Protein AF-0000000078661092 (afdb_homodimer)

Radius of gyration: 25.41 Å; Cα contacts (8 Å, |Δi|>4): 626; chains: 2; bounding box: 57×67×62 Å

Secondary structure (DSSP, 8-state):
--HHHHHHHHHHHHTTSEEEEEEEEETTTEEEEEEEE---GGGT--EEEEEE--SHHHHHH--TTTTHHHHHT-SEEEEEEETTSS-GGGS-TT-EEEEEETTEEEEEEPPPP-PPPPPPHHHHHHHHHHBHHHHHHHHHHHHHHHHHHHHHHHHHHHHHHTT--GGGGT---/--HHHHHHHHHHHHTTSEEEEEEEEETTTEEEEEEEE---GGGT--EEEEEE--SHHHHHH--TTTTHHHHHT-SEEEEEEETTSS-GGGS-TT-EEEEEETTEEEEEEPPPP-PPPPPPHHHHHHHHHHBHHHHHHHHHHHHHHHHHHHHHHHHHHHHHHTT--GGGGT---

Organism: Novosphingobium aromaticivorans (strain ATCC 700278 / DSM 12444 / CCUG 56034 / CIP 105152 / NBRC 16084 / F199) (NCBI:txid279238)

Foldseek 3Di:
DDLVLQVVLVVVVLVPWKKFAQFDQDPPSQTFGMKTWHPDVVVPRAIETEHEDEALVVVVPDDCVSCVRVLQAHQAYEYEYAPPRDDPVRDDQQHWYWHDDPSDIDTPGDHHTDDHDDGDPSRVVSSVVGICVVVVVVVVVVVVVVVVVVVLVVCCVVCVVVVHHVVVVVRDD/DDLVLQVVLVVVVLVPWKKFAQFDQDPPSQTFGMKTWHPDVVVPRAIETEHEDEALVVVVPDDCVSCVRVLQAHQAYEYEYAPPRDDPVRDDQQHWYWHDDPSDIDTPGDHHTDDHDDGDPSRVVSSVVGICVVVVVVVVVVVVVVVVVVVLVVVCVVCVVVVHHCVVVVRDD

Sequence (346 aa):
MTADDILAALIKRAGDDIFATELSMSGRDRRCDFWTISANGSAGFHAIAYEIKVSRQDFMRDHAVKQREARLYSDRFFYVTPAALVRKDEVPDWAGLIELDGDKLRTIVPAPIRDKDAPSWQFVVSLIRNSGQLHRDQDTLKKRMLNAERQVRDATKLLREAGLEPWKFGIFGMTADDILAALIKRAGDDIFATELSMSGRDRRCDFWTISANGSAGFHAIAYEIKVSRQDFMRDHAVKQREARLYSDRFFYVTPAALVRKDEVPDWAGLIELDGDKLRTIVPAPIRDKDAPSWQFVVSLIRNSGQLHRDQDTLKKRMLNAERQVRDATKLLREAGLEPWKFGIFG

Nearest PDB structures (foldseek):
  3dnx-assembly1_A-2  TM=6.794E-01  e=1.457E-07  Ruegeria pomeroyi
  7eb2-assembly1_D  TM=4.131E-01  e=3.130E+00  Homo sapiens
  3bt7-assembly2_B  TM=2.109E-01  e=1.753E+00  Escherichia coli
  3dnx-assembly1_A-2  TM=6.792E-01  e=1.457E-07  Ruegeria pomeroyi
  3bt7-assembly2_B  TM=2.109E-01  e=1.753E+00  Escherichia coli

pLDDT: mean 90.16, std 10.02, range [55.53, 98.88]

Structure (mmCIF, N/CA/C/O backbone):
data_AF-0000000078661092-model_v1
#
loop_
_entity.id
_entity.type
_entity.pdbx_description
1 polymer 'Protein NO VEIN C-terminal domain-containing protein'
#
loop_
_atom_site.group_PDB
_atom_site.id
_atom_site.type_symbol
_atom_site.label_atom_id
_atom_site.label_alt_id
_atom_site.label_comp_id
_atom_site.label_asym_id
_atom_site.label_entity_id
_atom_site.label_seq_id
_atom_site.pdbx_PDB_ins_code
_atom_site.Cartn_x
_atom_site.Cartn_y
_atom_site.Cartn_z
_atom_site.occupancy
_atom_site.B_iso_or_equiv
_atom_site.auth_seq_id
_atom_site.auth_comp_id
_atom_site.auth_asym_id
_atom_site.auth_atom_id
_atom_site.pdbx_PDB_model_num
ATOM 1 N N . MET A 1 1 ? -5.988 21.438 23.062 1 84.56 1 MET A N 1
ATOM 2 C CA . MET A 1 1 ? -6.012 20.688 21.812 1 84.56 1 MET A CA 1
ATOM 3 C C . MET A 1 1 ? -4.723 19.891 21.625 1 84.56 1 MET A C 1
ATOM 5 O O . MET A 1 1 ? -3.633 20.391 21.906 1 84.56 1 MET A O 1
ATOM 9 N N . THR A 1 2 ? -4.855 18.594 21.156 1 88.38 2 THR A N 1
ATOM 10 C CA . THR A 1 2 ? -3.682 17.734 21.031 1 88.38 2 THR A CA 1
ATOM 11 C C . THR A 1 2 ? -3.43 17.375 19.578 1 88.38 2 THR A C 1
ATOM 13 O O . THR A 1 2 ? -4.262 17.641 18.703 1 88.38 2 THR A O 1
ATOM 16 N N . ALA A 1 3 ? -2.297 16.844 19.359 1 94.25 3 ALA A N 1
ATOM 17 C CA . ALA A 1 3 ? -1.973 16.328 18.047 1 94.25 3 ALA A CA 1
ATOM 18 C C . ALA A 1 3 ? -2.951 15.234 17.625 1 94.25 3 ALA A C 1
ATOM 20 O O . ALA A 1 3 ? -3.312 15.125 16.453 1 94.25 3 ALA A O 1
ATOM 21 N N . ASP A 1 4 ? -3.395 14.508 18.594 1 91.12 4 ASP A N 1
ATOM 22 C CA . ASP A 1 4 ? -4.332 13.422 18.328 1 91.12 4 ASP A CA 1
ATOM 23 C C . ASP A 1 4 ? -5.668 13.953 17.828 1 91.12 4 ASP A C 1
ATOM 25 O O . ASP A 1 4 ? -6.316 13.32 16.984 1 91.12 4 ASP A O 1
ATOM 29 N N . ASP A 1 5 ? -6.094 15.055 18.391 1 92.81 5 ASP A N 1
ATOM 30 C CA . ASP A 1 5 ? -7.328 15.68 17.922 1 92.81 5 ASP A CA 1
ATOM 31 C C . ASP A 1 5 ? -7.238 16.047 16.453 1 92.81 5 ASP A C 1
ATOM 33 O O . ASP A 1 5 ? -8.172 15.805 15.688 1 92.81 5 ASP A O 1
ATOM 37 N N . ILE A 1 6 ? -6.148 16.594 16.125 1 97.31 6 ILE A N 1
ATOM 38 C CA . ILE A 1 6 ? -5.934 17 14.734 1 97.31 6 ILE A CA 1
ATOM 39 C C . ILE A 1 6 ? -5.883 15.781 13.828 1 97.31 6 ILE A C 1
ATOM 41 O O . ILE A 1 6 ? -6.5 15.758 12.766 1 97.31 6 ILE A O 1
ATOM 45 N N . LEU A 1 7 ? -5.148 14.773 14.273 1 94.25 7 LEU A N 1
ATOM 46 C CA . LEU A 1 7 ? -5.047 13.555 13.484 1 94.25 7 LEU A CA 1
ATOM 47 C C . LEU A 1 7 ? -6.422 12.938 13.25 1 94.25 7 LEU A C 1
ATOM 49 O O . LEU A 1 7 ? -6.738 12.523 12.133 1 94.25 7 LEU A O 1
ATOM 53 N N . ALA A 1 8 ? -7.207 12.953 14.266 1 90.5 8 ALA A N 1
ATOM 54 C CA . ALA A 1 8 ? -8.555 12.391 14.156 1 90.5 8 ALA A CA 1
ATOM 55 C C . ALA A 1 8 ? -9.375 13.156 13.125 1 90.5 8 ALA A C 1
ATOM 57 O O . ALA A 1 8 ? -10.102 12.555 12.32 1 90.5 8 ALA A O 1
ATOM 58 N N . ALA A 1 9 ? -9.297 14.43 13.195 1 95.12 9 ALA A N 1
ATOM 59 C CA . ALA A 1 9 ? -10.023 15.273 12.242 1 95.12 9 ALA A CA 1
ATOM 60 C C . ALA A 1 9 ? -9.547 15.031 10.82 1 95.12 9 ALA A C 1
ATOM 62 O O . ALA A 1 9 ? -10.352 15.008 9.883 1 95.12 9 ALA A O 1
ATOM 63 N N . LEU A 1 10 ? -8.242 14.812 10.664 1 96.75 10 LEU A N 1
ATOM 64 C CA . LEU A 1 10 ? -7.672 14.57 9.344 1 96.75 10 LEU A CA 1
ATOM 65 C C . LEU A 1 10 ? -8.125 13.227 8.797 1 96.75 10 LEU A C 1
ATOM 67 O O . LEU A 1 10 ? -8.422 13.102 7.605 1 96.75 10 LEU A O 1
ATOM 71 N N . ILE A 1 11 ? -8.156 12.203 9.617 1 92.31 11 ILE A N 1
ATOM 72 C CA . ILE A 1 11 ? -8.617 10.875 9.211 1 92.31 11 ILE A CA 1
ATOM 73 C C . ILE A 1 11 ? -10.07 10.961 8.742 1 92.31 11 ILE A C 1
ATOM 75 O O . ILE A 1 11 ? -10.43 10.383 7.711 1 92.31 11 ILE A O 1
ATOM 79 N N . LYS A 1 12 ? -10.844 11.742 9.484 1 89.69 12 LYS A N 1
ATOM 80 C CA . LYS A 1 12 ? -12.234 11.945 9.086 1 89.69 12 LYS A CA 1
ATOM 81 C C . LYS A 1 12 ? -12.328 12.633 7.727 1 89.69 12 LYS A C 1
ATOM 83 O O . LYS A 1 12 ? -13.125 12.242 6.875 1 89.69 12 LYS A O 1
ATOM 88 N N . ARG A 1 13 ? -11.508 13.531 7.492 1 93.94 13 ARG A N 1
ATOM 89 C CA . ARG A 1 13 ? -11.508 14.305 6.254 1 93.94 13 ARG A CA 1
ATOM 90 C C . ARG A 1 13 ? -11.055 13.453 5.074 1 93.94 13 ARG A C 1
ATOM 92 O O . ARG A 1 13 ? -11.508 13.648 3.947 1 93.94 13 ARG A O 1
ATOM 99 N N . ALA A 1 14 ? -10.164 12.516 5.258 1 92.19 14 ALA A N 1
ATOM 100 C CA . ALA A 1 14 ? -9.586 11.695 4.195 1 92.19 14 ALA A CA 1
ATOM 101 C C . ALA A 1 14 ? -10.672 10.93 3.439 1 92.19 14 ALA A C 1
ATOM 103 O O . ALA A 1 14 ? -10.523 10.648 2.246 1 92.19 14 ALA A O 1
ATOM 104 N N . GLY A 1 15 ? -11.781 10.578 4.148 1 86.25 15 GLY A N 1
ATOM 105 C CA . GLY A 1 15 ? -12.852 9.875 3.463 1 86.25 15 GLY A CA 1
ATOM 106 C C . GLY A 1 15 ? -12.406 8.578 2.828 1 86.25 15 GLY A C 1
ATOM 107 O O . GLY A 1 15 ? -11.891 7.688 3.514 1 86.25 15 GLY A O 1
ATOM 108 N N . ASP A 1 16 ? -12.492 8.539 1.46 1 83.62 16 ASP A N 1
ATOM 109 C CA . ASP A 1 16 ? -12.211 7.301 0.745 1 83.62 16 ASP A CA 1
ATOM 110 C C . ASP A 1 16 ? -10.766 7.273 0.251 1 83.62 16 ASP A C 1
ATOM 112 O O . ASP A 1 16 ? -10.328 6.293 -0.36 1 83.62 16 ASP A O 1
ATOM 116 N N . ASP A 1 17 ? -10.008 8.281 0.595 1 90 17 ASP A N 1
ATOM 117 C CA . ASP A 1 17 ? -8.602 8.297 0.192 1 90 17 ASP A CA 1
ATOM 118 C C . ASP A 1 17 ? -7.801 7.254 0.968 1 90 17 ASP A C 1
ATOM 120 O O . ASP A 1 17 ? -8.148 6.902 2.098 1 90 17 ASP A O 1
ATOM 124 N N . ILE A 1 18 ? -6.797 6.805 0.307 1 90.38 18 ILE A N 1
ATOM 125 C CA . ILE A 1 18 ? -5.77 6.047 1.019 1 90.38 18 ILE A CA 1
ATOM 126 C C . ILE A 1 18 ? -4.988 6.98 1.939 1 90.38 18 ILE A C 1
ATOM 128 O O . ILE A 1 18 ? -4.641 8.102 1.552 1 90.38 18 ILE A O 1
ATOM 132 N N . PHE A 1 19 ? -4.805 6.527 3.172 1 92.94 19 PHE A N 1
ATOM 133 C CA . PHE A 1 19 ? -4.008 7.391 4.039 1 92.94 19 PHE A CA 1
ATOM 134 C C . PHE A 1 19 ? -3.033 6.566 4.871 1 92.94 19 PHE A C 1
ATOM 136 O O . PHE A 1 19 ? -3.186 5.348 4.992 1 92.94 19 PHE A O 1
ATOM 143 N N . ALA A 1 20 ? -2.047 7.258 5.305 1 92.06 20 ALA A N 1
ATOM 144 C CA . ALA A 1 20 ? -1.048 6.672 6.195 1 92.06 20 ALA A CA 1
ATOM 145 C C . ALA A 1 20 ? -0.651 7.652 7.297 1 92.06 20 ALA A C 1
ATOM 147 O O . ALA A 1 20 ? -0.702 8.867 7.102 1 92.06 20 ALA A O 1
ATOM 148 N N . THR A 1 21 ? -0.353 7.09 8.43 1 91.19 21 THR A N 1
ATOM 149 C CA . THR A 1 21 ? 0.141 7.879 9.555 1 91.19 21 THR A CA 1
ATOM 150 C C . THR A 1 21 ? 1.598 7.535 9.852 1 91.19 21 THR A C 1
ATOM 152 O O . THR A 1 21 ? 2.059 6.434 9.547 1 91.19 21 THR A O 1
ATOM 155 N N . GLU A 1 22 ? 2.293 8.555 10.367 1 88.69 22 GLU A N 1
ATOM 156 C CA . GLU A 1 22 ? 3.674 8.344 10.797 1 88.69 22 GLU A CA 1
ATOM 157 C C . GLU A 1 22 ? 4.496 7.676 9.703 1 88.69 22 GLU A C 1
ATOM 159 O O . GLU A 1 22 ? 5.152 6.66 9.945 1 88.69 22 GLU A O 1
ATOM 164 N N . LEU A 1 23 ? 4.379 8.211 8.555 1 89.81 23 LEU A N 1
ATOM 165 C CA . LEU A 1 23 ? 4.996 7.637 7.363 1 89.81 23 LEU A CA 1
ATOM 166 C C . LEU A 1 23 ? 6.484 7.969 7.312 1 89.81 23 LEU A C 1
ATOM 168 O O . LEU A 1 23 ? 6.863 9.141 7.316 1 89.81 23 LEU A O 1
ATOM 172 N N . SER A 1 24 ? 7.281 6.941 7.305 1 85.44 24 SER A N 1
ATOM 173 C CA . SER A 1 24 ? 8.719 7.145 7.121 1 85.44 24 SER A CA 1
ATOM 174 C C . SER A 1 24 ? 9.047 7.504 5.676 1 85.44 24 SER A C 1
ATOM 176 O O . SER A 1 24 ? 8.711 6.758 4.754 1 85.44 24 SER A O 1
ATOM 178 N N . MET A 1 25 ? 9.617 8.578 5.422 1 80.81 25 MET A N 1
ATOM 179 C CA . MET A 1 25 ? 9.867 9.07 4.07 1 80.81 25 MET A CA 1
ATOM 180 C C . MET A 1 25 ? 11.289 8.742 3.627 1 80.81 25 MET A C 1
ATOM 182 O O . MET A 1 25 ? 11.555 8.562 2.436 1 80.81 25 MET A O 1
ATOM 186 N N . SER A 1 26 ? 12.148 8.859 4.477 1 73.31 26 SER A N 1
ATOM 187 C CA . SER A 1 26 ? 13.547 8.523 4.207 1 73.31 26 SER A CA 1
ATOM 188 C C . SER A 1 26 ? 14.156 7.742 5.363 1 73.31 26 SER A C 1
ATOM 190 O O . SER A 1 26 ? 13.555 7.633 6.434 1 73.31 26 SER A O 1
ATOM 192 N N . GLY A 1 27 ? 15.109 6.992 5.082 1 63.22 27 GLY A N 1
ATOM 193 C CA . GLY A 1 27 ? 15.828 6.27 6.117 1 63.22 27 GLY A CA 1
ATOM 194 C C . GLY A 1 27 ? 16.359 7.172 7.211 1 63.22 27 GLY A C 1
ATOM 195 O O . GLY A 1 27 ? 16.891 6.691 8.219 1 63.22 27 GLY A O 1
ATOM 196 N N . ARG A 1 28 ? 16.234 8.516 7.117 1 62.44 28 ARG A N 1
ATOM 197 C CA . ARG A 1 28 ? 16.875 9.43 8.047 1 62.44 28 ARG A CA 1
ATOM 198 C C . ARG A 1 28 ? 15.945 9.789 9.203 1 62.44 28 ARG A C 1
ATOM 200 O O . ARG A 1 28 ? 16.062 10.867 9.789 1 62.44 28 ARG A O 1
ATOM 207 N N . ASP A 1 29 ? 15.094 8.953 9.484 1 66.94 29 ASP A N 1
ATOM 208 C CA . ASP A 1 29 ? 14.273 9.18 10.664 1 66.94 29 ASP A CA 1
ATOM 209 C C . ASP A 1 29 ? 13.289 10.32 10.438 1 66.94 29 ASP A C 1
ATOM 211 O O . ASP A 1 29 ? 12.898 11.008 11.391 1 66.94 29 ASP A O 1
ATOM 215 N N . ARG A 1 30 ? 13.07 10.664 9.32 1 84.44 30 ARG A N 1
ATOM 216 C CA . ARG A 1 30 ? 12.047 11.664 9.031 1 84.44 30 ARG A CA 1
ATOM 217 C C . ARG A 1 30 ? 10.703 11 8.758 1 84.44 30 ARG A C 1
ATOM 219 O O . ARG A 1 30 ? 10.633 9.992 8.055 1 84.44 30 ARG A O 1
ATOM 226 N N . ARG A 1 31 ? 9.719 11.539 9.539 1 89.94 31 ARG A N 1
ATOM 227 C CA . ARG A 1 31 ? 8.383 10.984 9.391 1 89.94 31 ARG A CA 1
ATOM 228 C C . ARG A 1 31 ? 7.371 12.07 9.039 1 89.94 31 ARG A C 1
ATOM 230 O O . ARG A 1 31 ? 7.516 13.219 9.469 1 89.94 31 ARG A O 1
ATOM 237 N N . CYS A 1 32 ? 6.504 11.828 8.219 1 94.25 32 CYS A N 1
ATOM 238 C CA . CYS A 1 32 ? 5.336 12.648 7.918 1 94.25 32 CYS A CA 1
ATOM 239 C C . CYS A 1 32 ? 4.145 12.227 8.766 1 94.25 32 CYS A C 1
ATOM 241 O O . CYS A 1 32 ? 3.773 11.047 8.797 1 94.25 32 CYS A O 1
ATOM 243 N N . ASP A 1 33 ? 3.494 13.164 9.43 1 94.94 33 ASP A N 1
ATOM 244 C CA . ASP A 1 33 ? 2.451 12.844 10.398 1 94.94 33 ASP A CA 1
ATOM 245 C C . ASP A 1 33 ? 1.248 12.195 9.719 1 94.94 33 ASP A C 1
ATOM 247 O O . ASP A 1 33 ? 0.686 11.227 10.234 1 94.94 33 ASP A O 1
ATOM 251 N N . PHE A 1 34 ? 0.784 12.703 8.695 1 96.38 34 PHE A N 1
ATOM 252 C CA . PHE A 1 34 ? -0.386 12.219 7.965 1 96.38 34 PHE A CA 1
ATOM 253 C C . PHE A 1 34 ? -0.229 12.461 6.469 1 96.38 34 PHE A C 1
ATOM 255 O O . PHE A 1 34 ? 0.243 13.516 6.051 1 96.38 34 PHE A O 1
ATOM 262 N N . TRP A 1 35 ? -0.556 11.484 5.691 1 97.19 35 TRP A N 1
ATOM 263 C CA . TRP A 1 35 ? -0.401 11.516 4.242 1 97.19 35 TRP A CA 1
ATOM 264 C C . TRP A 1 35 ? -1.582 10.844 3.553 1 97.19 35 TRP A C 1
ATOM 266 O O . TRP A 1 35 ? -2.068 9.805 4.012 1 97.19 35 TRP A O 1
ATOM 276 N N . THR A 1 36 ? -2.07 11.469 2.479 1 96.31 36 THR A N 1
ATOM 277 C CA . THR A 1 36 ? -3.182 10.875 1.738 1 96.31 36 THR A CA 1
ATOM 278 C C . THR A 1 36 ? -2.863 10.812 0.248 1 96.31 36 THR A C 1
ATOM 280 O O . THR A 1 36 ? -2.055 11.594 -0.256 1 96.31 36 THR A O 1
ATOM 283 N N . ILE A 1 37 ? -3.504 9.859 -0.395 1 95.75 37 ILE A N 1
ATOM 284 C CA . ILE A 1 37 ? -3.457 9.797 -1.852 1 95.75 37 ILE A CA 1
ATOM 285 C C . ILE A 1 37 ? -4.805 9.328 -2.393 1 95.75 37 ILE A C 1
ATOM 287 O O . ILE A 1 37 ? -5.391 8.367 -1.875 1 95.75 37 ILE A O 1
ATOM 291 N N . SER A 1 38 ? -5.27 10.102 -3.359 1 92.88 38 SER A N 1
ATOM 292 C CA . SER A 1 38 ? -6.5 9.711 -4.035 1 92.88 38 SER A CA 1
ATOM 293 C C . SER A 1 38 ? -6.273 8.5 -4.941 1 92.88 38 SER A C 1
ATOM 295 O O . SER A 1 38 ? -5.25 8.414 -5.617 1 92.88 38 SER A O 1
ATOM 297 N N . ALA A 1 39 ? -7.238 7.59 -4.984 1 86.44 39 ALA A N 1
ATOM 298 C CA . ALA A 1 39 ? -7.145 6.422 -5.855 1 86.44 39 ALA A CA 1
ATOM 299 C C . ALA A 1 39 ? -7.586 6.762 -7.273 1 86.44 39 ALA A C 1
ATOM 301 O O . ALA A 1 39 ? -7.543 5.906 -8.164 1 86.44 39 ALA A O 1
ATOM 302 N N . ASN A 1 40 ? -7.902 7.977 -7.441 1 85.19 40 ASN A N 1
ATOM 303 C CA . ASN A 1 40 ? -8.383 8.414 -8.75 1 85.19 40 ASN A CA 1
ATOM 304 C C . ASN A 1 40 ? -7.234 8.688 -9.711 1 85.19 40 ASN A C 1
ATOM 306 O O . ASN A 1 40 ? -6.59 9.734 -9.641 1 85.19 40 ASN A O 1
ATOM 310 N N . GLY A 1 41 ? -7.098 7.828 -10.703 1 84.38 41 GLY A N 1
ATOM 311 C CA . GLY A 1 41 ? -6.008 7.949 -11.656 1 84.38 41 GLY A CA 1
ATOM 312 C C . GLY A 1 41 ? -6.184 9.117 -12.609 1 84.38 41 GLY A C 1
ATOM 313 O O . GLY A 1 41 ? -5.203 9.75 -13.008 1 84.38 41 GLY A O 1
ATOM 314 N N . SER A 1 42 ? -7.352 9.422 -12.945 1 85 42 SER A N 1
ATOM 315 C CA . SER A 1 42 ? -7.609 10.508 -13.883 1 85 42 SER A CA 1
ATOM 316 C C . SER A 1 42 ? -7.242 11.859 -13.281 1 85 42 SER A C 1
ATOM 318 O O . SER A 1 42 ? -6.934 12.812 -14.008 1 85 42 SER A O 1
ATOM 320 N N . ALA A 1 43 ? -7.23 11.93 -12 1 84.38 43 ALA A N 1
ATOM 321 C CA . ALA A 1 43 ? -6.852 13.172 -11.32 1 84.38 43 ALA A CA 1
ATOM 322 C C . ALA A 1 43 ? -5.391 13.141 -10.891 1 84.38 43 ALA A C 1
ATOM 324 O O . ALA A 1 43 ? -4.949 13.977 -10.102 1 84.38 43 ALA A O 1
ATOM 325 N N . GLY A 1 44 ? -4.613 12.102 -11.375 1 90.25 44 GLY A N 1
ATOM 326 C CA . GLY A 1 44 ? -3.176 12.047 -11.172 1 90.25 44 GLY A CA 1
ATOM 327 C C . GLY A 1 44 ? -2.787 11.461 -9.828 1 90.25 44 GLY A C 1
ATOM 328 O O .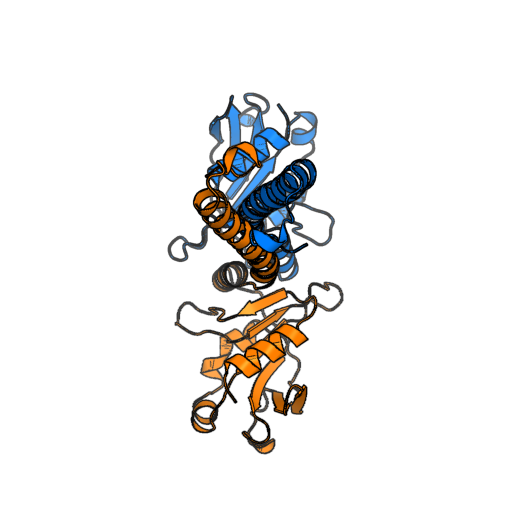 GLY A 1 44 ? -1.707 11.742 -9.305 1 90.25 44 GLY A O 1
ATOM 329 N N . PHE A 1 45 ? -3.707 10.781 -9.156 1 93.75 45 PHE A N 1
ATOM 330 C CA . PHE A 1 45 ? -3.416 10.242 -7.836 1 93.75 45 PHE A CA 1
ATOM 331 C C . PHE A 1 45 ? -2.93 11.336 -6.895 1 93.75 45 PHE A C 1
ATOM 333 O O . PHE A 1 45 ? -1.844 11.234 -6.324 1 93.75 45 PHE A O 1
ATOM 340 N N . HIS A 1 46 ? -3.764 12.32 -6.691 1 96.81 46 HIS A N 1
ATOM 341 C CA . HIS A 1 46 ? -3.381 13.5 -5.918 1 96.81 46 HIS A CA 1
ATOM 342 C C . HIS A 1 46 ? -3.01 13.117 -4.488 1 96.81 46 HIS A C 1
ATOM 344 O O . HIS A 1 46 ? -3.797 12.477 -3.789 1 96.81 46 HIS A O 1
ATOM 350 N N . ALA A 1 47 ? -1.781 13.531 -4.133 1 97.81 47 ALA A N 1
ATOM 351 C CA . ALA A 1 47 ? -1.249 13.219 -2.811 1 97.81 47 ALA A CA 1
ATOM 352 C C . ALA A 1 47 ? -1.019 14.484 -1.995 1 97.81 47 ALA A C 1
ATOM 354 O O . ALA A 1 47 ? -0.564 15.5 -2.527 1 97.81 47 ALA A O 1
ATOM 355 N N . ILE A 1 48 ? -1.319 14.43 -0.678 1 98.31 48 ILE A N 1
ATOM 356 C CA . ILE A 1 48 ? -1.161 15.578 0.205 1 98.31 48 ILE A CA 1
ATOM 357 C C . ILE A 1 48 ? -0.417 15.164 1.471 1 98.31 48 ILE A C 1
ATOM 359 O O . ILE A 1 48 ? -0.71 14.117 2.053 1 98.31 48 ILE A O 1
ATOM 363 N N . ALA A 1 49 ? 0.58 15.938 1.792 1 98.25 49 ALA A N 1
ATOM 364 C CA . ALA A 1 49 ? 1.256 15.789 3.078 1 98.25 49 ALA A CA 1
ATOM 365 C C . ALA A 1 49 ? 0.719 16.781 4.102 1 98.25 49 ALA A C 1
ATOM 367 O O . ALA A 1 49 ? 0.517 17.953 3.783 1 98.25 49 ALA A O 1
ATOM 368 N N . TYR A 1 50 ? 0.417 16.281 5.336 1 98.56 50 TYR A N 1
ATOM 369 C CA . TYR A 1 50 ? -0.044 17.094 6.457 1 98.56 50 TYR A CA 1
ATOM 370 C C . TYR A 1 50 ? 0.93 17.016 7.625 1 98.56 50 TYR A C 1
ATOM 372 O O . TYR A 1 50 ? 1.103 15.953 8.227 1 98.56 50 TYR A O 1
ATOM 380 N N . GLU A 1 51 ? 1.566 18.125 7.879 1 98.19 51 GLU A N 1
ATOM 381 C CA . GLU A 1 51 ? 2.479 18.219 9.016 1 98.19 51 GLU A CA 1
ATOM 382 C C . GLU A 1 51 ? 1.807 18.906 10.203 1 98.19 51 GLU A C 1
ATOM 384 O O . GLU A 1 51 ? 1.511 20.094 10.156 1 98.19 51 GLU A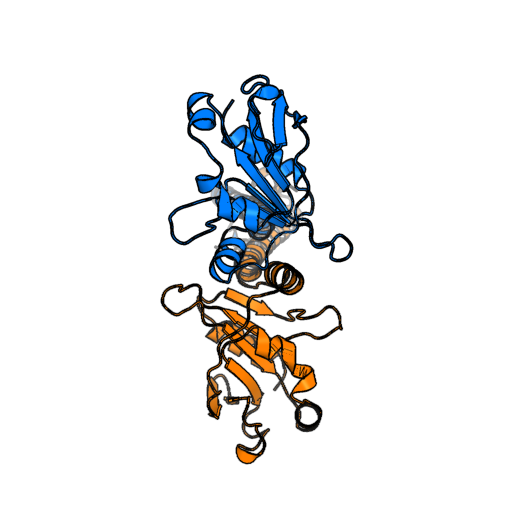 O 1
ATOM 389 N N . ILE A 1 52 ? 1.633 18.172 11.273 1 98.31 52 ILE A N 1
ATOM 390 C CA . ILE A 1 52 ? 0.893 18.656 12.438 1 98.31 52 ILE A CA 1
ATOM 391 C C . ILE A 1 52 ? 1.839 19.391 13.383 1 98.31 52 ILE A C 1
ATOM 393 O O . ILE A 1 52 ? 2.904 18.875 13.727 1 98.31 52 ILE A O 1
ATOM 397 N N . LYS A 1 53 ? 1.498 20.625 13.727 1 98.19 53 LYS A N 1
ATOM 398 C CA . LYS A 1 53 ? 2.209 21.422 14.727 1 98.19 53 LYS A CA 1
ATOM 399 C C . LYS A 1 53 ? 1.253 21.938 15.797 1 98.19 53 LYS A C 1
ATOM 401 O O . LYS A 1 53 ? 0.318 22.688 15.484 1 98.19 53 LYS A O 1
ATOM 406 N N . VAL A 1 54 ? 1.543 21.625 17.062 1 97 54 VAL A N 1
ATOM 407 C CA . VAL A 1 54 ? 0.591 22.016 18.109 1 97 54 VAL A CA 1
ATOM 408 C C . VAL A 1 54 ? 1.192 23.109 18.984 1 97 54 VAL A C 1
ATOM 410 O O . VAL A 1 54 ? 0.553 23.578 19.938 1 97 54 VAL A O 1
ATOM 413 N N . SER A 1 55 ? 2.428 23.578 18.688 1 97.06 55 SER A N 1
ATOM 414 C CA . SER A 1 55 ? 3.045 24.703 19.375 1 97.06 55 SER A CA 1
ATOM 415 C C . SER A 1 55 ? 3.795 25.609 18.391 1 97.06 55 SER A C 1
ATOM 417 O O . SER A 1 55 ? 4.277 25.141 17.359 1 97.06 55 SER A O 1
ATOM 419 N N . ARG A 1 56 ? 3.881 26.922 18.766 1 96.56 56 ARG A N 1
ATOM 420 C CA . ARG A 1 56 ? 4.629 27.844 17.938 1 96.56 56 ARG A CA 1
ATOM 421 C C . ARG A 1 56 ? 6.102 27.453 17.859 1 96.56 56 ARG A C 1
ATOM 423 O O . ARG A 1 56 ? 6.73 27.594 16.812 1 96.56 56 ARG A O 1
ATOM 430 N N . GLN A 1 57 ? 6.582 26.953 18.938 1 96.75 57 GLN A N 1
ATOM 431 C CA . GLN A 1 57 ? 7.98 26.547 19 1 96.75 57 GLN A CA 1
ATOM 432 C C . GLN A 1 57 ? 8.266 25.422 18 1 96.75 57 GLN A C 1
ATOM 434 O O . GLN A 1 57 ? 9.258 25.469 17.266 1 96.75 57 GLN A O 1
ATOM 439 N N . ASP A 1 58 ? 7.336 24.516 17.938 1 95.31 58 ASP A N 1
ATOM 440 C CA . ASP A 1 58 ? 7.488 23.406 17 1 95.31 58 ASP A CA 1
ATOM 441 C C . ASP A 1 58 ? 7.41 23.891 15.555 1 95.31 58 ASP A C 1
ATOM 443 O O . ASP A 1 58 ? 8.18 23.453 14.703 1 95.31 58 ASP A O 1
ATOM 447 N N . PHE A 1 59 ? 6.57 24.75 15.32 1 97.75 59 PHE A N 1
ATOM 448 C CA . PHE A 1 59 ? 6.418 25.297 13.984 1 97.75 59 PHE A CA 1
ATOM 449 C C . PHE A 1 59 ? 7.676 26.047 13.562 1 97.75 59 PHE A C 1
ATOM 451 O O . PHE A 1 59 ? 8.195 25.844 12.461 1 97.75 59 PHE A O 1
ATOM 458 N N . MET A 1 60 ? 8.164 26.875 14.43 1 96.31 60 MET A N 1
ATOM 459 C CA . MET A 1 60 ? 9.297 27.734 14.117 1 96.31 60 MET A CA 1
ATOM 460 C C . MET A 1 60 ? 10.562 26.906 13.891 1 96.31 60 MET A C 1
ATOM 462 O O . MET A 1 60 ? 11.469 27.344 13.188 1 96.31 60 MET A O 1
ATOM 466 N N . ARG A 1 61 ? 10.57 25.703 14.406 1 95.06 61 ARG A N 1
ATOM 467 C CA . ARG A 1 61 ? 11.734 24.828 14.258 1 95.06 61 ARG A CA 1
ATOM 468 C C . ARG A 1 61 ? 11.688 24.062 12.938 1 95.06 61 ARG A C 1
ATOM 470 O O . ARG A 1 61 ? 12.672 23.453 12.531 1 95.06 61 ARG A O 1
ATOM 477 N N . ASP A 1 62 ? 10.617 24.109 12.281 1 94.06 62 ASP A N 1
ATOM 478 C CA . ASP A 1 62 ? 10.469 23.375 11.031 1 94.06 62 ASP A CA 1
ATOM 479 C C . ASP A 1 62 ? 10.969 24.203 9.844 1 94.06 62 ASP A C 1
ATOM 481 O O . ASP A 1 62 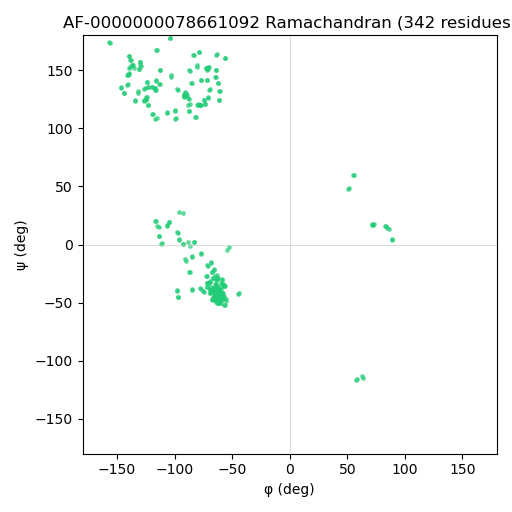? 11.062 25.422 9.922 1 94.06 62 ASP A O 1
ATOM 485 N N . HIS A 1 63 ? 11.445 23.516 8.844 1 93.25 63 HIS A N 1
ATOM 486 C CA . HIS A 1 63 ? 11.938 24.203 7.652 1 93.25 63 HIS A CA 1
ATOM 487 C C . HIS A 1 63 ? 11.914 23.281 6.438 1 93.25 63 HIS A C 1
ATOM 489 O O . HIS A 1 63 ? 11.633 22.078 6.566 1 93.25 63 HIS A O 1
ATOM 495 N N . ALA A 1 64 ? 12.234 23.891 5.305 1 92.5 64 ALA A N 1
ATOM 496 C CA . ALA A 1 64 ? 12.055 23.234 4.008 1 92.5 64 ALA A CA 1
ATOM 497 C C . ALA A 1 64 ? 12.898 21.969 3.912 1 92.5 64 ALA A C 1
ATOM 499 O O . ALA A 1 64 ? 12.453 20.969 3.346 1 92.5 64 ALA A O 1
ATOM 500 N N . VAL A 1 65 ? 14.031 21.984 4.41 1 91.94 65 VAL A N 1
ATOM 501 C CA . VAL A 1 65 ? 14.953 20.844 4.312 1 91.94 65 VAL A CA 1
ATOM 502 C C . VAL A 1 65 ? 14.391 19.656 5.094 1 91.94 65 VAL A C 1
ATOM 504 O O . VAL A 1 65 ? 14.453 18.516 4.629 1 91.94 65 VAL A O 1
ATOM 507 N N . LYS A 1 66 ? 13.766 19.953 6.238 1 92.31 66 LYS A N 1
ATOM 508 C CA . LYS A 1 66 ? 13.172 18.906 7.074 1 92.31 66 LYS A CA 1
ATOM 509 C C . LYS A 1 66 ? 11.992 18.234 6.371 1 92.31 66 LYS A C 1
ATOM 511 O O . LYS A 1 66 ? 11.734 17.047 6.57 1 92.31 66 LYS A O 1
ATOM 516 N N . GLN A 1 67 ? 11.336 19 5.52 1 94.81 67 GLN A N 1
ATOM 517 C CA . GLN A 1 67 ? 10.109 18.5 4.906 1 94.81 67 GLN A CA 1
ATOM 518 C C . GLN A 1 67 ? 10.336 18.141 3.445 1 94.81 67 GLN A C 1
ATOM 520 O O . GLN A 1 67 ? 9.383 17.984 2.682 1 94.81 67 GLN A O 1
ATOM 525 N N . ARG A 1 68 ? 11.523 18 3.076 1 93.06 68 ARG A N 1
ATOM 526 C CA . ARG A 1 68 ? 11.867 17.812 1.672 1 93.06 68 ARG A CA 1
ATOM 527 C C . ARG A 1 68 ? 11.148 16.594 1.093 1 93.06 68 ARG A C 1
ATOM 529 O O . ARG A 1 68 ? 10.484 16.703 0.057 1 93.06 68 ARG A O 1
ATOM 536 N N . GLU A 1 69 ? 11.227 15.406 1.718 1 92.5 69 GLU A N 1
ATOM 537 C CA . GLU A 1 69 ? 10.648 14.18 1.168 1 92.5 69 GLU A CA 1
ATOM 538 C C . GLU A 1 69 ? 9.125 14.234 1.185 1 92.5 69 GLU A C 1
ATOM 540 O O . GLU A 1 69 ? 8.469 13.758 0.258 1 92.5 69 GLU A O 1
ATOM 545 N N . ALA A 1 70 ? 8.617 14.805 2.275 1 94.88 70 ALA A N 1
ATOM 546 C CA . ALA A 1 70 ? 7.164 14.984 2.312 1 94.88 70 ALA A CA 1
ATOM 547 C C . ALA A 1 70 ? 6.684 15.828 1.135 1 94.88 70 ALA A C 1
ATOM 549 O O . ALA A 1 70 ? 5.637 15.547 0.55 1 94.88 70 ALA A O 1
ATOM 550 N N . ARG A 1 71 ? 7.496 16.734 0.805 1 95.81 71 ARG A N 1
ATOM 551 C CA . ARG A 1 71 ? 7.164 17.609 -0.32 1 95.81 71 ARG A CA 1
ATOM 552 C C . ARG A 1 71 ? 7.402 16.891 -1.648 1 95.81 71 ARG A C 1
ATOM 554 O O . ARG A 1 71 ? 6.617 17.047 -2.588 1 95.81 71 ARG A O 1
ATOM 561 N N . LEU A 1 72 ? 8.406 16.125 -1.758 1 95 72 LEU A N 1
ATOM 562 C CA . LEU A 1 72 ? 8.773 15.445 -2.992 1 95 72 LEU A CA 1
ATOM 563 C C . LEU A 1 72 ? 7.703 14.445 -3.406 1 95 72 LEU A C 1
ATOM 565 O O . LEU A 1 72 ? 7.422 14.289 -4.598 1 95 72 LEU A O 1
ATOM 569 N N . TYR A 1 73 ? 7.066 13.828 -2.402 1 96 73 TYR A N 1
ATOM 570 C CA . TYR A 1 73 ? 6.141 12.742 -2.695 1 96 73 TYR A CA 1
ATOM 571 C C . TYR A 1 73 ? 4.695 13.203 -2.553 1 96 73 TYR A C 1
ATOM 573 O O . TYR A 1 73 ? 3.791 12.383 -2.367 1 96 73 TYR A O 1
ATOM 581 N N . SER A 1 74 ? 4.488 14.516 -2.604 1 97.69 74 SER A N 1
ATOM 582 C CA . SER A 1 74 ? 3.137 15.055 -2.498 1 97.69 74 SER A CA 1
ATOM 583 C C . SER A 1 74 ? 2.906 16.172 -3.51 1 97.69 74 SER A C 1
ATOM 585 O O . SER A 1 74 ? 3.859 16.812 -3.973 1 97.69 74 SER A O 1
ATOM 587 N N . ASP A 1 75 ? 1.688 16.344 -3.848 1 98.25 75 ASP A N 1
ATOM 588 C CA . ASP A 1 75 ? 1.308 17.453 -4.727 1 98.25 75 ASP A CA 1
ATOM 589 C C . ASP A 1 75 ? 1.038 18.719 -3.93 1 98.25 75 ASP A C 1
ATOM 591 O O . ASP A 1 75 ? 1.089 19.828 -4.477 1 98.25 75 ASP A O 1
ATOM 595 N N . ARG A 1 76 ? 0.699 18.594 -2.678 1 98.56 76 ARG A N 1
ATOM 596 C CA . ARG A 1 76 ? 0.491 19.703 -1.754 1 98.56 76 ARG A CA 1
ATOM 597 C C . ARG A 1 76 ? 1.044 19.375 -0.371 1 98.56 76 ARG A C 1
ATOM 599 O O . ARG A 1 76 ? 1.045 18.203 0.045 1 98.56 76 ARG A O 1
ATOM 606 N N . PHE A 1 77 ? 1.525 20.375 0.256 1 98.62 77 PHE A N 1
ATOM 607 C CA . PHE A 1 77 ? 2.012 20.266 1.627 1 98.62 77 PHE A CA 1
ATOM 608 C C . PHE A 1 77 ? 1.314 21.281 2.527 1 98.62 77 PHE A C 1
ATOM 610 O O . PHE A 1 77 ? 1.306 22.484 2.234 1 98.62 77 PHE A O 1
ATOM 617 N N . PHE A 1 78 ? 0.713 20.781 3.678 1 98.81 78 PHE A N 1
ATOM 618 C CA . PHE A 1 78 ? 0.046 21.656 4.633 1 98.81 78 PHE A CA 1
ATOM 619 C C . PHE A 1 78 ? 0.642 21.5 6.023 1 98.81 78 PHE A C 1
ATOM 621 O O . PHE A 1 78 ? 0.883 20.375 6.477 1 98.81 78 PHE A O 1
ATOM 628 N N . TYR A 1 79 ? 0.848 22.609 6.613 1 98.75 79 TYR A N 1
ATOM 629 C CA . TYR A 1 79 ? 0.839 22.594 8.07 1 98.75 79 TYR A CA 1
ATOM 630 C C . TYR A 1 79 ? -0.585 22.531 8.609 1 98.75 79 TYR A C 1
ATOM 632 O O . TYR A 1 79 ? -1.487 23.188 8.07 1 98.75 79 TYR A O 1
ATOM 640 N N . VAL A 1 80 ? -0.768 21.797 9.656 1 98.81 80 VAL A N 1
ATOM 641 C CA . VAL A 1 80 ? -2.055 21.734 10.336 1 98.81 80 VAL A CA 1
ATOM 642 C C . VAL A 1 80 ? -1.876 22.078 11.812 1 98.81 80 VAL A C 1
ATOM 644 O O . VAL A 1 80 ? -1.071 21.469 12.516 1 98.81 80 VAL A O 1
ATOM 647 N N . THR A 1 81 ? -2.623 23.094 12.297 1 98.69 81 THR A N 1
ATOM 648 C CA . THR A 1 81 ? -2.408 23.641 13.633 1 98.69 81 THR A CA 1
ATOM 649 C C . THR A 1 81 ? -3.74 23.938 14.32 1 98.69 81 THR A C 1
ATOM 651 O O . THR A 1 81 ? -4.785 23.984 13.664 1 98.69 81 THR A O 1
ATOM 654 N N . PRO A 1 82 ? -3.676 24.078 15.648 1 97.94 82 PRO A N 1
ATOM 655 C CA . PRO A 1 82 ? -4.832 24.719 16.266 1 97.94 82 PRO A CA 1
ATOM 656 C C . PRO A 1 82 ? -5.117 26.109 15.672 1 97.94 82 PRO A C 1
ATOM 658 O O . PRO A 1 82 ? -4.215 26.734 15.109 1 97.94 82 PRO A O 1
ATOM 661 N N . ALA A 1 83 ? -6.312 26.578 15.859 1 97.44 83 ALA A N 1
ATOM 662 C CA . ALA A 1 83 ? -6.711 27.875 15.328 1 97.44 83 ALA A CA 1
ATOM 663 C C . ALA A 1 83 ? -5.848 28.984 15.922 1 97.44 83 ALA A C 1
ATOM 665 O O . ALA A 1 83 ? -5.559 28.984 17.125 1 97.44 83 ALA A O 1
ATOM 666 N N . ALA A 1 84 ? -5.348 29.844 15.055 1 96.62 84 ALA A N 1
ATOM 667 C CA . ALA A 1 84 ? -4.691 31.109 15.383 1 96.62 84 ALA A CA 1
ATOM 668 C C . ALA A 1 84 ? -3.303 30.859 15.969 1 96.62 84 ALA A C 1
ATOM 670 O O . ALA A 1 84 ? -2.748 31.734 16.656 1 96.62 84 ALA A O 1
ATOM 671 N N . LEU A 1 85 ? -2.783 29.688 15.773 1 97.62 85 LEU A N 1
ATOM 672 C CA . LEU A 1 85 ? -1.447 29.391 16.281 1 97.62 85 LEU A CA 1
ATOM 673 C C . LEU A 1 85 ? -0.379 30.047 15.414 1 97.62 85 LEU A C 1
ATOM 675 O O . LEU A 1 85 ? 0.651 30.5 15.93 1 97.62 85 LEU A O 1
ATOM 679 N N . VAL A 1 86 ? -0.516 30.062 14.109 1 98.06 86 VAL A N 1
ATOM 680 C CA . VAL A 1 86 ? 0.43 30.562 13.117 1 98.06 86 VAL A CA 1
ATOM 681 C C . VAL A 1 86 ? -0.219 31.688 12.305 1 98.06 86 VAL A C 1
ATOM 683 O O . VAL A 1 86 ? -1.372 31.562 11.883 1 98.06 86 VAL A O 1
ATOM 686 N N . ARG A 1 87 ? 0.505 32.719 12.109 1 97.62 87 ARG A N 1
ATOM 687 C CA . ARG A 1 87 ? 0.011 33.812 11.25 1 97.62 87 ARG A CA 1
ATOM 688 C C . ARG A 1 87 ? 0.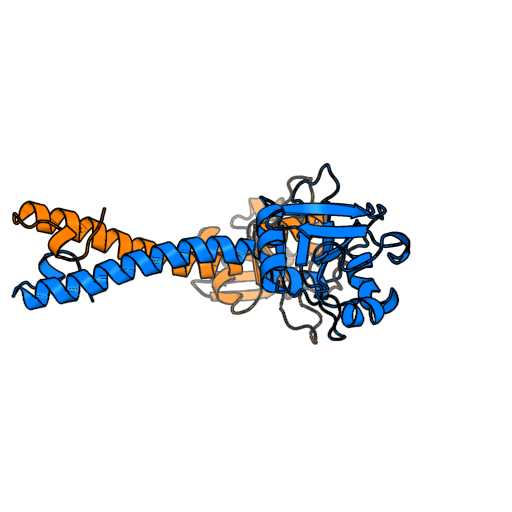202 33.469 9.781 1 97.62 87 ARG A C 1
ATOM 690 O O . ARG A 1 87 ? 1.171 32.781 9.414 1 97.62 87 ARG A O 1
ATOM 697 N N . LYS A 1 88 ? -0.654 34.031 8.953 1 97.75 88 LYS A N 1
ATOM 698 C CA . LYS A 1 88 ? -0.64 33.75 7.52 1 97.75 88 LYS A CA 1
ATOM 699 C C . LYS A 1 88 ? 0.704 34.125 6.898 1 97.75 88 LYS A C 1
ATOM 701 O O . LYS A 1 88 ? 1.205 33.406 6.027 1 97.75 88 LYS A O 1
ATOM 706 N N . ASP A 1 89 ? 1.242 35.219 7.379 1 97.44 89 ASP A N 1
ATOM 707 C CA . ASP A 1 89 ? 2.455 35.75 6.762 1 97.44 89 ASP A CA 1
ATOM 708 C C . ASP A 1 89 ? 3.682 34.938 7.195 1 97.44 89 ASP A C 1
ATOM 710 O O . ASP A 1 89 ? 4.773 35.125 6.648 1 97.44 89 ASP A O 1
ATOM 714 N N . GLU A 1 90 ? 3.51 34 8.172 1 98.06 90 GLU A N 1
ATOM 715 C CA . GLU A 1 90 ? 4.605 33.188 8.641 1 98.06 90 GLU A CA 1
ATOM 716 C C . GLU A 1 90 ? 4.699 31.875 7.836 1 98.06 90 GLU A C 1
ATOM 718 O O . GLU A 1 90 ? 5.699 31.156 7.922 1 98.06 90 GLU A O 1
ATOM 723 N N . VAL A 1 91 ? 3.727 31.578 7.105 1 98.25 91 VAL A N 1
ATOM 724 C CA . VAL A 1 91 ? 3.686 30.344 6.336 1 98.25 91 VAL A CA 1
ATOM 725 C C . VAL A 1 91 ? 4.613 30.453 5.129 1 98.25 91 VAL A C 1
ATOM 727 O O . VAL A 1 91 ? 4.5 31.391 4.332 1 98.25 91 VAL A O 1
ATOM 730 N N . PRO A 1 92 ? 5.5 29.547 5.043 1 98.06 92 PRO A N 1
ATOM 731 C CA . PRO A 1 92 ? 6.398 29.625 3.891 1 98.06 92 PRO A CA 1
ATOM 732 C C . PRO A 1 92 ? 5.668 29.469 2.561 1 98.06 92 PRO A C 1
ATOM 734 O O . PRO A 1 92 ? 4.574 28.891 2.518 1 98.06 92 PRO A O 1
ATOM 737 N N . ASP A 1 93 ? 6.324 29.859 1.433 1 97.12 93 ASP A N 1
ATOM 738 C CA . ASP A 1 93 ? 5.68 29.906 0.124 1 97.12 93 ASP A CA 1
ATOM 739 C C . ASP A 1 93 ? 5.438 28.5 -0.42 1 97.12 93 ASP A C 1
ATOM 741 O O . ASP A 1 93 ? 4.633 28.312 -1.336 1 97.12 93 ASP A O 1
ATOM 745 N N . TRP A 1 94 ? 6.105 27.531 0.104 1 97.31 94 TRP A N 1
ATOM 746 C CA . TRP A 1 94 ? 5.996 26.172 -0.396 1 97.31 94 TRP A CA 1
ATOM 747 C C . TRP A 1 94 ? 4.93 25.391 0.366 1 97.31 94 TRP A C 1
ATOM 749 O O . TRP A 1 94 ? 4.66 24.234 0.057 1 97.31 94 TRP A O 1
ATOM 759 N N . ALA A 1 95 ? 4.254 26.016 1.344 1 98.56 95 ALA A N 1
ATOM 760 C CA . ALA A 1 95 ? 3.314 25.297 2.205 1 98.56 95 ALA A CA 1
ATOM 761 C C . ALA A 1 95 ? 1.973 26.031 2.268 1 98.56 95 ALA A C 1
ATOM 763 O O . ALA A 1 95 ? 1.883 27.203 1.931 1 98.56 95 ALA A O 1
ATOM 764 N N . GLY A 1 96 ? 0.922 25.281 2.605 1 98.75 96 GLY A N 1
ATOM 765 C CA . GLY A 1 96 ? -0.347 25.828 3.057 1 98.75 96 GLY A CA 1
ATOM 766 C C . GLY A 1 96 ? -0.554 25.703 4.555 1 98.75 96 GLY A C 1
ATOM 767 O O . GLY A 1 96 ? 0.281 25.125 5.254 1 98.75 96 GLY A O 1
ATOM 768 N N . LEU A 1 97 ? -1.687 26.25 4.941 1 98.88 97 LEU A N 1
ATOM 769 C CA . LEU A 1 97 ? -2.035 26.203 6.355 1 98.88 97 LEU A CA 1
ATOM 770 C C . LEU A 1 97 ? -3.49 25.797 6.547 1 98.88 97 LEU A C 1
ATOM 772 O O . LEU A 1 97 ? -4.391 26.375 5.938 1 98.88 97 LEU A O 1
ATOM 776 N N . ILE A 1 98 ? -3.678 24.734 7.297 1 98.88 98 ILE A N 1
ATOM 777 C CA . ILE A 1 98 ? -4.996 24.312 7.754 1 98.88 98 ILE A CA 1
ATOM 778 C C . ILE A 1 98 ? -5.098 24.469 9.266 1 98.88 98 ILE A C 1
ATOM 780 O O . ILE A 1 98 ? -4.156 24.156 10 1 98.88 98 ILE A O 1
ATOM 784 N N . GLU A 1 99 ? -6.23 24.969 9.734 1 98.69 99 GLU A N 1
ATOM 785 C CA . GLU A 1 99 ? -6.465 25.125 11.164 1 98.69 99 GLU A CA 1
ATOM 786 C C . GLU A 1 99 ? -7.641 24.25 11.625 1 98.69 99 GLU A C 1
ATOM 788 O O . GLU A 1 99 ? -8.648 24.156 10.922 1 98.69 99 GLU A O 1
ATOM 793 N N . LEU A 1 100 ? -7.41 23.609 12.703 1 98.19 100 LEU A N 1
ATOM 794 C CA . LEU A 1 100 ? -8.531 22.984 13.383 1 98.19 100 LEU A CA 1
ATOM 795 C C . LEU A 1 100 ? -9.203 23.953 14.352 1 98.19 100 LEU A C 1
ATOM 797 O O . LEU A 1 100 ? -8.578 24.391 15.328 1 98.19 100 LEU A O 1
ATOM 801 N N . ASP A 1 101 ? -10.375 24.297 14.125 1 96.06 101 ASP A N 1
ATOM 802 C CA . ASP A 1 101 ? -11.227 25.156 14.961 1 96.06 101 ASP A CA 1
ATOM 803 C C . ASP A 1 101 ? -12.445 24.375 15.461 1 96.06 101 ASP A C 1
ATOM 805 O O . ASP A 1 101 ? -13.398 24.172 14.719 1 96.06 101 ASP A O 1
ATOM 809 N N . GLY A 1 102 ? -12.391 24.094 16.719 1 93 102 GLY A N 1
ATOM 810 C CA . GLY A 1 102 ? -13.367 23.125 17.172 1 93 102 GLY A CA 1
ATOM 811 C C . GLY A 1 102 ? -13.18 21.75 16.531 1 93 102 GLY A C 1
ATOM 812 O O . GLY A 1 102 ? -12.148 21.109 16.719 1 93 102 GLY A O 1
ATOM 813 N N . ASP A 1 103 ? -14.188 21.328 15.711 1 90.5 103 ASP A N 1
ATOM 814 C CA . ASP A 1 103 ? -14.102 20.047 15.031 1 90.5 103 ASP A CA 1
ATOM 815 C C . ASP A 1 103 ? -13.992 20.219 13.516 1 90.5 103 ASP A C 1
ATOM 817 O O . ASP A 1 103 ? -14.094 19.25 12.758 1 90.5 103 ASP A O 1
ATOM 821 N N . LYS A 1 104 ? -13.688 21.422 13.258 1 95.12 104 LYS A N 1
ATOM 822 C CA . LYS A 1 104 ? -13.68 21.719 11.828 1 95.12 104 LYS A CA 1
ATOM 823 C C . LYS A 1 104 ? -12.281 22.109 11.359 1 95.12 104 LYS A C 1
ATOM 825 O O . LYS A 1 104 ? -11.617 22.938 11.984 1 95.12 104 LYS A O 1
ATOM 830 N N . LEU A 1 105 ? -11.898 21.5 10.273 1 98.44 105 LEU A N 1
ATOM 831 C CA . LEU A 1 105 ? -10.664 21.875 9.578 1 98.44 105 LEU A CA 1
ATOM 832 C C . LEU A 1 105 ? -10.938 22.953 8.539 1 98.44 105 LEU A C 1
ATOM 834 O O . LEU A 1 105 ? -11.836 22.812 7.707 1 98.44 105 LEU A O 1
ATOM 838 N N . ARG A 1 106 ? -10.164 24.047 8.594 1 97.94 106 ARG A N 1
ATOM 839 C CA . ARG A 1 106 ? -10.297 25.156 7.645 1 97.94 106 ARG A CA 1
ATOM 840 C C . ARG A 1 106 ? -8.969 25.469 6.98 1 97.94 106 ARG A C 1
ATOM 842 O O . ARG A 1 106 ? -7.949 25.625 7.66 1 97.94 106 ARG A O 1
ATOM 849 N N . THR A 1 107 ? -9.039 25.641 5.695 1 98.5 107 THR A N 1
ATOM 850 C CA . THR A 1 107 ? -7.844 26.094 4.988 1 98.5 107 THR A CA 1
ATOM 851 C C . THR A 1 107 ? -7.684 27.609 5.125 1 98.5 107 THR A C 1
ATOM 853 O O . THR A 1 107 ? -8.562 28.375 4.711 1 98.5 107 THR A O 1
ATOM 856 N N . ILE A 1 108 ? -6.605 28.047 5.691 1 98.56 108 ILE A N 1
ATOM 857 C CA . ILE A 1 108 ? -6.309 29.453 5.922 1 98.56 108 ILE A CA 1
ATOM 858 C C . ILE A 1 108 ? -5.418 29.984 4.801 1 98.56 108 ILE A C 1
ATOM 860 O O . ILE A 1 108 ? -5.617 31.109 4.32 1 98.56 108 ILE A O 1
ATOM 864 N N . VAL A 1 109 ? -4.391 29.25 4.426 1 98.62 109 VAL A N 1
ATOM 865 C CA . VAL A 1 109 ? -3.494 29.516 3.307 1 98.62 109 VAL A CA 1
ATOM 866 C C . VAL A 1 109 ? -3.496 28.328 2.344 1 98.62 109 VAL A C 1
ATOM 868 O O . VAL A 1 109 ? -3.178 27.203 2.732 1 98.62 109 VAL A O 1
ATOM 871 N N . PRO A 1 110 ? -3.887 28.578 1.104 1 98.5 110 PRO A N 1
ATOM 872 C CA . PRO A 1 110 ? -3.795 27.484 0.145 1 98.5 110 PRO A CA 1
ATOM 873 C C . PRO A 1 110 ? -2.357 27.031 -0.104 1 98.5 110 PRO A C 1
ATOM 875 O O . PRO A 1 110 ? -1.44 27.859 -0.099 1 98.5 110 PRO A O 1
ATOM 878 N N . ALA A 1 111 ? -2.236 25.734 -0.285 1 98.62 111 ALA A N 1
ATOM 879 C CA . ALA A 1 111 ? -0.92 25.219 -0.64 1 98.62 111 ALA A CA 1
ATOM 880 C C . ALA A 1 111 ? -0.691 25.281 -2.146 1 98.62 111 ALA A C 1
ATOM 882 O O . ALA A 1 111 ? -1.6 25 -2.932 1 98.62 111 ALA A O 1
ATOM 883 N N . PRO A 1 112 ? 0.492 25.656 -2.547 1 98 112 PRO A N 1
ATOM 884 C CA . PRO A 1 112 ? 0.786 25.578 -3.979 1 98 112 PRO A CA 1
ATOM 885 C C . PRO A 1 112 ? 0.773 24.141 -4.5 1 98 112 PRO A C 1
ATOM 887 O O . PRO A 1 112 ? 1.069 23.203 -3.75 1 98 112 PRO A O 1
ATOM 890 N N . ILE A 1 113 ? 0.4 24 -5.809 1 97.06 113 ILE A N 1
ATOM 891 C CA . ILE A 1 113 ? 0.406 22.688 -6.441 1 97.06 113 ILE A CA 1
ATOM 892 C C . ILE A 1 113 ? 1.77 22.422 -7.074 1 97.06 113 ILE A C 1
ATOM 894 O O . ILE A 1 113 ? 2.332 23.297 -7.734 1 97.06 113 ILE A O 1
ATOM 898 N N . ARG A 1 114 ? 2.309 21.281 -6.77 1 94.88 114 ARG A N 1
ATOM 899 C CA . ARG A 1 114 ? 3.549 20.812 -7.387 1 94.88 114 ARG A CA 1
ATOM 900 C C . ARG A 1 114 ? 3.406 19.391 -7.895 1 94.88 114 ARG A C 1
ATOM 902 O O . ARG A 1 114 ? 2.654 18.594 -7.328 1 94.88 114 ARG A O 1
ATOM 909 N N . ASP A 1 115 ? 4.176 19.094 -8.93 1 94.38 115 ASP A N 1
ATOM 910 C CA . ASP A 1 115 ? 4.203 17.703 -9.391 1 94.38 115 ASP A CA 1
ATOM 911 C C . ASP A 1 115 ? 5.07 16.844 -8.484 1 94.38 115 ASP A C 1
ATOM 913 O O . ASP A 1 115 ? 6.27 17.078 -8.336 1 94.38 115 ASP A O 1
ATOM 917 N N . LYS A 1 116 ? 4.469 15.875 -7.922 1 96.31 116 LYS A N 1
ATOM 918 C CA . LYS A 1 116 ? 5.238 14.977 -7.07 1 96.31 116 LYS A CA 1
ATOM 919 C C . LYS A 1 116 ? 6.191 14.117 -7.898 1 96.31 116 LYS A C 1
ATOM 921 O O . LYS A 1 116 ? 5.938 13.859 -9.078 1 96.31 116 LYS A O 1
ATOM 926 N N . ASP A 1 117 ? 7.262 13.727 -7.27 1 95.38 117 ASP A N 1
ATOM 927 C CA . ASP A 1 117 ? 8.219 12.82 -7.883 1 95.38 117 ASP A CA 1
ATOM 928 C C . ASP A 1 117 ? 7.723 11.375 -7.828 1 95.38 117 ASP A C 1
ATOM 930 O O . ASP A 1 117 ? 6.785 11.07 -7.09 1 95.38 117 ASP A O 1
ATOM 934 N N . ALA A 1 118 ? 8.414 10.508 -8.648 1 94.19 118 ALA A N 1
ATOM 935 C CA . ALA A 1 118 ? 8.18 9.078 -8.477 1 94.19 118 ALA A CA 1
ATOM 936 C C . ALA A 1 118 ? 8.586 8.609 -7.082 1 94.19 118 ALA A C 1
ATOM 938 O O . ALA A 1 118 ? 9.609 9.047 -6.551 1 94.19 118 ALA A O 1
ATOM 939 N N . PRO A 1 119 ? 7.754 7.75 -6.52 1 94.25 119 PRO A N 1
ATOM 940 C CA . PRO A 1 119 ? 8.102 7.297 -5.172 1 94.25 119 PRO A CA 1
ATOM 941 C C . PRO A 1 119 ? 9.281 6.332 -5.156 1 94.25 119 PRO A C 1
ATOM 943 O O . PRO A 1 119 ? 9.547 5.652 -6.152 1 94.25 119 PRO A O 1
ATOM 946 N N . SER A 1 120 ? 10 6.344 -4.051 1 92.81 120 SER A N 1
ATOM 947 C CA . SER A 1 120 ? 11.031 5.336 -3.826 1 92.81 120 SER A CA 1
ATOM 948 C C . SER A 1 120 ? 10.445 4.051 -3.256 1 92.81 120 SER A C 1
ATOM 950 O O . SER A 1 120 ? 9.328 4.059 -2.727 1 92.81 120 SER A O 1
ATOM 952 N N . TRP A 1 121 ? 11.18 2.984 -3.322 1 93.75 121 TRP A N 1
ATOM 953 C CA . TRP A 1 121 ? 10.703 1.73 -2.75 1 93.75 121 TRP A CA 1
ATOM 954 C C . TRP A 1 121 ? 10.672 1.804 -1.227 1 93.75 121 TRP A C 1
ATOM 956 O O . TRP A 1 121 ? 9.812 1.194 -0.587 1 93.75 121 TRP A O 1
ATOM 966 N N . GLN A 1 122 ? 11.555 2.547 -0.659 1 91.06 122 GLN A N 1
ATOM 967 C CA . GLN A 1 122 ? 11.508 2.77 0.782 1 91.06 122 GLN A CA 1
ATOM 968 C C . GLN A 1 122 ? 10.195 3.436 1.191 1 91.06 122 GLN A C 1
ATOM 970 O O . GLN A 1 122 ? 9.562 3.027 2.17 1 91.06 122 GLN A O 1
ATOM 975 N N . PHE A 1 123 ? 9.828 4.414 0.541 1 91.75 123 PHE A N 1
ATOM 976 C CA . PHE A 1 123 ? 8.586 5.117 0.807 1 91.75 123 PHE A CA 1
ATOM 977 C C . PHE A 1 123 ? 7.387 4.195 0.611 1 91.75 123 PHE A C 1
ATOM 979 O O . PHE A 1 123 ? 6.477 4.164 1.442 1 91.75 123 PHE A O 1
ATOM 986 N N . VAL A 1 124 ? 7.398 3.422 -0.452 1 92.56 124 VAL A N 1
ATOM 987 C CA . VAL A 1 124 ? 6.293 2.533 -0.792 1 92.56 124 VAL A CA 1
ATOM 988 C C . VAL A 1 124 ? 6.105 1.496 0.312 1 92.56 124 VAL A C 1
ATOM 990 O O . VAL A 1 124 ? 4.984 1.262 0.767 1 92.56 124 VAL A O 1
ATOM 993 N N . VAL A 1 125 ? 7.16 0.911 0.716 1 90 125 VAL A N 1
ATOM 994 C CA . VAL A 1 125 ? 7.086 -0.092 1.773 1 90 125 VAL A CA 1
ATOM 995 C C . VAL A 1 125 ? 6.555 0.546 3.055 1 90 125 VAL A C 1
ATOM 997 O O . VAL A 1 125 ? 5.699 -0.026 3.734 1 90 125 VAL A O 1
ATOM 1000 N N . SER A 1 126 ? 7.023 1.693 3.389 1 88.75 126 SER A N 1
ATOM 1001 C CA . SER A 1 126 ? 6.52 2.42 4.551 1 88.75 126 SER A CA 1
ATOM 1002 C C . SER A 1 126 ? 5.027 2.705 4.418 1 88.75 126 SER A C 1
ATOM 1004 O O . SER A 1 126 ? 4.277 2.566 5.387 1 88.75 126 SER A O 1
ATOM 1006 N N . LEU A 1 127 ? 4.648 3.143 3.24 1 90.75 127 LEU A N 1
ATOM 1007 C CA . LEU A 1 127 ? 3.254 3.471 2.967 1 90.75 127 LEU A CA 1
ATOM 1008 C C . LEU A 1 127 ? 2.355 2.258 3.186 1 90.75 127 LEU A C 1
ATOM 1010 O O . LEU A 1 127 ? 1.313 2.359 3.836 1 90.75 127 LEU A O 1
ATOM 1014 N N . ILE A 1 128 ? 2.742 1.159 2.684 1 87.12 128 ILE A N 1
ATOM 1015 C CA . ILE A 1 128 ? 1.948 -0.057 2.822 1 87.12 128 ILE A CA 1
ATOM 1016 C C . ILE A 1 128 ? 1.861 -0.453 4.293 1 87.12 128 ILE A C 1
ATOM 1018 O O . ILE A 1 128 ? 0.785 -0.792 4.789 1 87.12 128 ILE A O 1
ATOM 1022 N N . ARG A 1 129 ? 2.918 -0.288 4.988 1 81.31 129 ARG A N 1
ATOM 1023 C CA . ARG A 1 129 ? 2.99 -0.71 6.383 1 81.31 129 ARG A CA 1
ATOM 1024 C C . ARG A 1 129 ? 2.164 0.207 7.277 1 81.31 129 ARG A C 1
ATOM 1026 O O . ARG A 1 129 ? 1.64 -0.228 8.305 1 81.31 129 ARG A O 1
ATOM 1033 N N . ASN A 1 130 ? 2.012 1.44 6.84 1 81.88 130 ASN A N 1
ATOM 1034 C CA . ASN A 1 130 ? 1.411 2.436 7.723 1 81.88 130 ASN A CA 1
ATOM 1035 C C . ASN A 1 130 ? 0.055 2.9 7.199 1 81.88 130 ASN A C 1
ATOM 1037 O O . ASN A 1 130 ? -0.509 3.873 7.703 1 81.88 130 ASN A O 1
ATOM 1041 N N . SER A 1 131 ? -0.422 2.279 6.191 1 81.75 131 SER A N 1
ATOM 1042 C CA . SER A 1 131 ? -1.7 2.672 5.609 1 81.75 131 SER A CA 1
ATOM 1043 C C .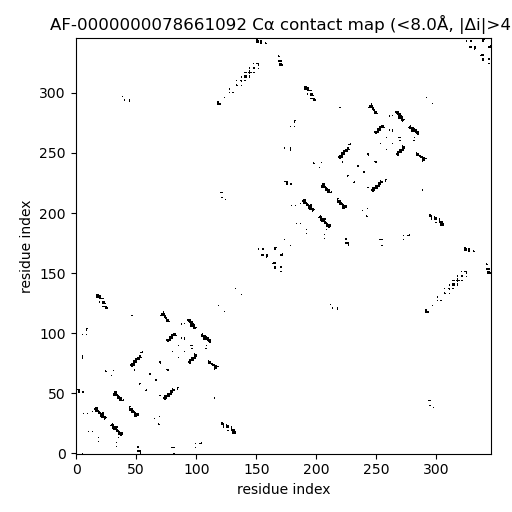 SER A 1 131 ? -2.863 2.305 6.523 1 81.75 131 SER A C 1
ATOM 1045 O O . SER A 1 131 ? -2.869 1.229 7.125 1 81.75 131 SER A O 1
ATOM 1047 N N . GLY A 1 132 ? -3.764 3.324 6.855 1 65.69 132 GLY A N 1
ATOM 1048 C CA . GLY A 1 132 ? -4.941 3.15 7.688 1 65.69 132 GLY A CA 1
ATOM 1049 C C . GLY A 1 132 ? -6.02 2.307 7.027 1 65.69 132 GLY A C 1
ATOM 1050 O O . GLY A 1 132 ? -6.812 1.656 7.715 1 65.69 132 GLY A O 1
ATOM 1051 N N . GLN A 1 133 ? -6.277 2.465 5.754 1 58.03 133 GLN A N 1
ATOM 1052 C CA . GLN A 1 133 ? -7.305 1.636 5.137 1 58.03 133 GLN A CA 1
ATOM 1053 C C . GLN A 1 133 ? -7.168 0.177 5.566 1 58.03 133 GLN A C 1
ATOM 1055 O O . GLN A 1 133 ? -8.164 -0.487 5.855 1 58.03 133 GLN A O 1
ATOM 1060 N N . LEU A 1 134 ? -5.918 -0.193 5.559 1 57.03 134 LEU A N 1
ATOM 1061 C CA . LEU A 1 134 ? -5.656 -1.546 6.035 1 57.03 134 LEU A CA 1
ATOM 1062 C C . LEU A 1 134 ? -6.066 -1.697 7.496 1 57.03 134 LEU A C 1
ATOM 1064 O O . LEU A 1 134 ? -6.703 -2.688 7.867 1 57.03 134 LEU A O 1
ATOM 1068 N N . HIS A 1 135 ? -5.969 -0.539 8.141 1 56.56 135 HIS A N 1
ATOM 1069 C CA . HIS A 1 135 ? -6.234 -0.542 9.57 1 56.56 135 HIS A CA 1
ATOM 1070 C C . HIS A 1 135 ? -7.727 -0.408 9.859 1 56.56 135 HIS A C 1
ATOM 1072 O O . HIS A 1 135 ? -8.266 -1.11 10.719 1 56.56 135 HIS A O 1
ATOM 1078 N N . ARG A 1 136 ? -8.383 0.438 9.016 1 56.66 136 ARG A N 1
ATOM 1079 C CA . ARG A 1 136 ? -9.805 0.656 9.25 1 56.66 136 ARG A CA 1
ATOM 1080 C C . ARG A 1 136 ? -10.602 -0.635 9.07 1 56.66 136 ARG A C 1
ATOM 1082 O O . ARG A 1 136 ? -11.484 -0.947 9.867 1 56.66 136 ARG A O 1
ATOM 1089 N N . ASP A 1 137 ? -10.305 -1.192 7.953 1 59.41 137 ASP A N 1
ATOM 1090 C CA . ASP A 1 137 ? -11.008 -2.453 7.723 1 59.41 137 ASP A CA 1
ATOM 1091 C C . ASP A 1 137 ? -10.734 -3.443 8.852 1 59.41 137 ASP A C 1
ATOM 1093 O O . ASP A 1 137 ? -11.648 -4.117 9.328 1 59.41 137 ASP A O 1
ATOM 1097 N N . GLN A 1 138 ? -9.539 -3.273 9.234 1 61.72 138 GLN A N 1
ATOM 1098 C CA . GLN A 1 138 ? -9.148 -4.152 10.336 1 61.72 138 GLN A CA 1
ATOM 1099 C C . GLN A 1 138 ? -9.828 -3.742 11.641 1 61.72 138 GLN A C 1
ATOM 1101 O O . GLN A 1 138 ? -10.289 -4.598 12.398 1 61.72 138 GLN A O 1
ATOM 1106 N N . ASP A 1 139 ? -9.93 -2.484 11.75 1 60.34 139 ASP A N 1
ATOM 1107 C CA . ASP A 1 139 ? -10.531 -1.982 12.977 1 60.34 139 ASP A CA 1
ATOM 1108 C C . ASP A 1 139 ? -12.016 -2.352 13.055 1 60.34 139 ASP A C 1
ATOM 1110 O O . ASP A 1 139 ? -12.5 -2.758 14.109 1 60.34 139 ASP A O 1
ATOM 1114 N N . THR A 1 140 ? -12.688 -2.127 11.961 1 67.62 140 THR A N 1
ATOM 1115 C CA . THR A 1 140 ? -14.102 -2.49 11.922 1 67.62 140 THR A CA 1
ATOM 1116 C C . THR A 1 140 ? -14.281 -3.979 12.203 1 67.62 140 THR A C 1
ATOM 1118 O O . THR A 1 140 ? -15.133 -4.367 13 1 67.62 140 THR A O 1
ATOM 1121 N N . LEU A 1 141 ? -13.445 -4.703 11.547 1 69.12 141 LEU A N 1
ATOM 1122 C CA . LEU A 1 141 ? -13.516 -6.145 11.758 1 69.12 141 LEU A CA 1
ATOM 1123 C C . LEU A 1 141 ? -13.172 -6.492 13.203 1 69.12 141 LEU A C 1
ATOM 1125 O O . LEU A 1 141 ? -13.836 -7.336 13.82 1 69.12 141 LEU A O 1
ATOM 1129 N N . LYS A 1 142 ? -12.133 -5.824 13.594 1 71.94 142 LYS A N 1
ATOM 1130 C CA . LYS A 1 142 ? -11.719 -6.078 14.969 1 71.94 142 LYS A CA 1
ATOM 1131 C C . LYS A 1 142 ? -12.82 -5.699 15.953 1 71.94 142 LYS A C 1
ATOM 1133 O O . LYS A 1 142 ? -13.094 -6.441 16.891 1 71.94 142 LYS A O 1
ATOM 1138 N N . LYS A 1 143 ? -13.516 -4.582 15.781 1 76.19 143 LYS A N 1
ATOM 1139 C CA . LYS A 1 143 ? -14.609 -4.164 16.656 1 76.19 143 LYS A CA 1
ATOM 1140 C C . LYS A 1 143 ? -15.758 -5.172 16.625 1 76.19 143 LYS A C 1
ATOM 1142 O O . LYS A 1 143 ? -16.281 -5.547 17.672 1 76.19 143 LYS A O 1
ATOM 1147 N N . ARG A 1 144 ? -16.094 -5.562 15.461 1 79.38 144 ARG A N 1
ATOM 1148 C CA . ARG A 1 144 ? -17.141 -6.57 15.328 1 79.38 144 ARG A CA 1
ATOM 1149 C C . ARG A 1 144 ? -16.734 -7.875 16 1 79.38 144 ARG A C 1
ATOM 1151 O O . ARG A 1 144 ? -17.547 -8.508 16.688 1 79.38 144 ARG A O 1
ATOM 1158 N N . MET A 1 145 ? -15.539 -8.234 15.789 1 81.44 145 MET A N 1
ATOM 1159 C CA . MET A 1 145 ? -14.992 -9.453 16.391 1 81.44 145 MET A CA 1
ATOM 1160 C C . MET A 1 145 ? -15.008 -9.367 17.906 1 81.44 145 MET A C 1
ATOM 1162 O O . MET A 1 145 ? -15.523 -10.258 18.578 1 81.44 145 MET A O 1
ATOM 1166 N N . LEU A 1 146 ? -14.562 -8.297 18.438 1 81.56 146 LEU A N 1
ATOM 1167 C CA . LEU A 1 146 ? -14.492 -8.125 19.875 1 81.56 146 LEU A CA 1
ATOM 1168 C C . LEU A 1 146 ? -15.891 -8.109 20.484 1 81.56 146 LEU A C 1
ATOM 1170 O O . LEU A 1 146 ? -16.125 -8.703 21.547 1 81.56 146 LEU A O 1
ATOM 1174 N N . ASN A 1 147 ? -16.812 -7.375 19.828 1 85.12 147 ASN A N 1
ATOM 1175 C CA . ASN A 1 147 ? -18.188 -7.352 20.312 1 85.12 147 ASN A CA 1
ATOM 1176 C C . ASN A 1 147 ? -18.781 -8.75 20.344 1 85.12 147 ASN A C 1
ATOM 1178 O O . ASN A 1 147 ? -19.391 -9.148 21.344 1 85.12 147 ASN A O 1
ATOM 1182 N N . ALA A 1 148 ? -18.625 -9.484 19.328 1 87.94 148 ALA A N 1
ATOM 1183 C CA . ALA A 1 148 ? -19.172 -10.844 19.25 1 87.94 148 ALA A CA 1
ATOM 1184 C C . ALA A 1 148 ? -18.516 -11.758 20.281 1 87.94 148 ALA A C 1
ATOM 1186 O O . ALA A 1 148 ? -19.188 -12.539 20.953 1 87.94 148 ALA A O 1
ATOM 1187 N N . GLU A 1 149 ? -17.25 -11.641 20.375 1 87.5 149 GLU A N 1
ATOM 1188 C CA . GLU A 1 149 ? -16.531 -12.477 21.328 1 87.5 149 GLU A CA 1
ATOM 1189 C C . GLU A 1 149 ? -16.922 -12.141 22.766 1 87.5 149 GLU A C 1
ATOM 1191 O O . GLU A 1 149 ? -17 -13.023 23.609 1 87.5 149 GLU A O 1
ATOM 1196 N N . ARG A 1 150 ? -17.094 -10.883 23.031 1 86.75 150 ARG A N 1
ATOM 1197 C CA . ARG A 1 150 ? -17.594 -10.469 24.344 1 86.75 150 ARG A CA 1
ATOM 1198 C C . ARG A 1 150 ? -18.953 -11.086 24.625 1 86.75 150 ARG A C 1
ATOM 1200 O O . ARG A 1 150 ? -19.203 -11.578 25.734 1 86.75 150 ARG A O 1
ATOM 1207 N N . GLN A 1 151 ? -19.812 -11.047 23.688 1 88.44 151 GLN A N 1
ATOM 1208 C CA . GLN A 1 151 ? -21.141 -11.641 23.844 1 88.44 151 GLN A CA 1
ATOM 1209 C C . GLN A 1 151 ? -21.047 -13.141 24.125 1 88.44 151 GLN A C 1
ATOM 1211 O O . GLN A 1 151 ? -21.766 -13.672 24.969 1 88.44 151 GLN A O 1
ATOM 1216 N N . VAL A 1 152 ? -20.156 -13.812 23.453 1 89.94 152 VAL A N 1
ATOM 1217 C CA . VAL A 1 152 ? -19.953 -15.242 23.641 1 89.94 152 VAL A CA 1
ATOM 1218 C C . VAL A 1 152 ? -19.422 -15.5 25.062 1 89.94 152 VAL A C 1
ATOM 1220 O O . VAL A 1 152 ? -19.906 -16.406 25.75 1 89.94 152 VAL A O 1
ATOM 1223 N N . ARG A 1 153 ? -18.484 -14.719 25.422 1 88.88 153 ARG A N 1
ATOM 1224 C CA . ARG A 1 153 ? -17.906 -14.852 26.766 1 88.88 153 ARG A CA 1
ATOM 1225 C C . ARG A 1 153 ? -18.969 -14.617 27.828 1 88.88 153 ARG A C 1
ATOM 1227 O O . ARG A 1 153 ? -19.062 -15.391 28.797 1 88.88 153 ARG A O 1
ATOM 1234 N N . ASP A 1 154 ? -19.703 -13.555 27.703 1 89.38 154 ASP A N 1
ATOM 1235 C CA . ASP A 1 154 ? -20.766 -13.227 28.656 1 89.38 154 ASP A CA 1
ATOM 1236 C C . ASP A 1 154 ? -21.828 -14.32 28.688 1 89.38 154 ASP A C 1
ATOM 1238 O O . ASP A 1 154 ? -22.25 -14.742 29.766 1 89.38 154 ASP A O 1
ATOM 1242 N N . ALA A 1 155 ? -22.234 -14.789 27.531 1 90.25 155 ALA A N 1
ATOM 1243 C CA . ALA A 1 155 ? -23.25 -15.844 27.453 1 90.25 155 ALA A CA 1
ATOM 1244 C C . ALA A 1 155 ? -22.75 -17.125 28.109 1 90.25 155 ALA A C 1
ATOM 1246 O O . ALA A 1 155 ? -23.5 -17.797 28.812 1 90.25 155 ALA A O 1
ATOM 1247 N N . THR A 1 156 ? -21.531 -17.438 27.797 1 90.56 156 THR A N 1
ATOM 1248 C CA . THR A 1 156 ? -20.922 -18.625 28.391 1 90.56 156 THR A CA 1
ATOM 1249 C C . THR A 1 156 ? -21 -18.547 29.922 1 90.56 156 THR A C 1
ATOM 1251 O O . THR A 1 156 ? -21.438 -19.5 30.562 1 90.56 156 THR A O 1
ATOM 1254 N N . LYS A 1 157 ? -20.625 -17.453 30.484 1 91.75 157 LYS A N 1
ATOM 1255 C CA . LYS A 1 157 ? -20.625 -17.219 31.922 1 91.75 157 LYS A CA 1
ATOM 1256 C C . LYS A 1 157 ? -22.031 -17.297 32.5 1 91.75 157 LYS A C 1
ATOM 1258 O O . LYS A 1 157 ? -22.281 -18 33.469 1 91.75 157 LYS A O 1
ATOM 1263 N N . LEU A 1 158 ? -22.984 -16.609 31.922 1 91.94 158 LEU A N 1
ATOM 1264 C CA . LEU A 1 158 ? -24.344 -16.5 32.406 1 91.94 158 LEU A CA 1
ATOM 1265 C C . LEU A 1 158 ? -25.078 -17.844 32.281 1 91.94 158 LEU A C 1
ATOM 1267 O O . LEU A 1 158 ? -25.875 -18.203 33.156 1 91.94 158 LEU A O 1
ATOM 1271 N N . LEU A 1 159 ? -24.859 -18.594 31.281 1 91.81 159 LEU A N 1
ATOM 1272 C CA . LEU A 1 159 ? -25.438 -19.922 31.109 1 91.81 159 LEU A CA 1
ATOM 1273 C C . LEU A 1 159 ? -24.938 -20.875 32.188 1 91.81 159 LEU A C 1
ATOM 1275 O O . LEU A 1 159 ? -25.734 -21.609 32.781 1 91.81 159 LEU A O 1
ATOM 1279 N N . ARG A 1 160 ? -23.672 -20.828 32.5 1 91.75 160 ARG A N 1
ATOM 1280 C CA . ARG A 1 160 ? -23.094 -21.688 33.531 1 91.75 160 ARG A CA 1
ATOM 1281 C C . ARG A 1 160 ? -23.656 -21.344 34.906 1 91.75 160 ARG A C 1
ATOM 1283 O O . ARG A 1 160 ? -23.953 -22.25 35.688 1 91.75 160 ARG A O 1
ATOM 1290 N N . GLU A 1 161 ? -23.828 -20.078 35.125 1 92.94 161 GLU A N 1
ATOM 1291 C CA . GLU A 1 161 ? -24.406 -19.609 36.406 1 92.94 161 GLU A CA 1
ATOM 1292 C C . GLU A 1 161 ? -25.844 -20.109 36.562 1 92.94 161 GLU A C 1
ATOM 1294 O O . GLU A 1 161 ? -26.312 -20.344 37.656 1 92.94 161 GLU A O 1
ATOM 1299 N N . ALA A 1 162 ? -26.594 -20.297 35.469 1 92.19 162 ALA A N 1
ATOM 1300 C CA . ALA A 1 162 ? -27.984 -20.75 35.438 1 92.19 162 ALA A CA 1
ATOM 1301 C C . ALA A 1 162 ? -28.078 -22.266 35.438 1 92.19 162 ALA A C 1
ATOM 1303 O O . ALA A 1 162 ? -29.172 -22.844 35.344 1 92.19 162 ALA A O 1
ATOM 1304 N N . GLY A 1 163 ? -26.906 -22.906 35.438 1 91.31 163 GLY A N 1
ATOM 1305 C CA . GLY A 1 163 ? -26.891 -24.359 35.5 1 91.31 163 GLY A CA 1
ATOM 1306 C C . GLY A 1 163 ? -27.016 -25 34.125 1 91.31 163 GLY A C 1
ATOM 1307 O O . GLY A 1 163 ? -27.359 -26.172 34 1 91.31 163 GLY A O 1
ATOM 1308 N N . LEU A 1 164 ? -26.844 -24.172 33.062 1 91.75 164 LEU A N 1
ATOM 1309 C CA . LEU A 1 164 ? -26.953 -24.641 31.688 1 91.75 164 LEU A CA 1
ATOM 1310 C C . LEU A 1 164 ? -25.578 -24.812 31.047 1 91.75 164 LEU A C 1
ATOM 1312 O O . LEU A 1 164 ? -24.656 -24.047 31.344 1 91.75 164 LEU A O 1
ATOM 1316 N N . GLU A 1 165 ? -25.375 -25.844 30.156 1 91.62 165 GLU A N 1
ATOM 1317 C CA . GLU A 1 165 ? -24.125 -26.078 29.453 1 91.62 165 GLU A CA 1
ATOM 1318 C C . GLU A 1 165 ? -24.062 -25.266 28.156 1 91.62 165 GLU A C 1
ATOM 1320 O O . GLU A 1 165 ? -24.859 -25.469 27.25 1 91.62 165 GLU A O 1
ATOM 1325 N N . PRO A 1 166 ? -23.078 -24.406 28 1 91.5 166 PRO A N 1
ATOM 1326 C CA . PRO A 1 166 ? -23.016 -23.5 26.844 1 91.5 166 PRO A CA 1
ATOM 1327 C C . PRO A 1 166 ? -23.016 -24.25 25.516 1 91.5 166 PRO A C 1
ATOM 1329 O O . PRO A 1 166 ? -23.625 -23.781 24.547 1 91.5 166 PRO A O 1
ATOM 1332 N N . TRP A 1 167 ? -22.359 -25.484 25.5 1 90.69 167 TRP A N 1
ATOM 1333 C CA . TRP A 1 167 ? -22.266 -26.219 24.234 1 90.69 167 TRP A CA 1
ATOM 1334 C C . TRP A 1 167 ? -23.641 -26.641 23.75 1 90.69 167 TRP A C 1
ATOM 1336 O O . TRP A 1 167 ? -23.859 -26.828 22.547 1 90.69 167 TRP A O 1
ATOM 1346 N N . LYS A 1 168 ? -24.562 -26.812 24.609 1 92.5 168 LYS A N 1
ATOM 1347 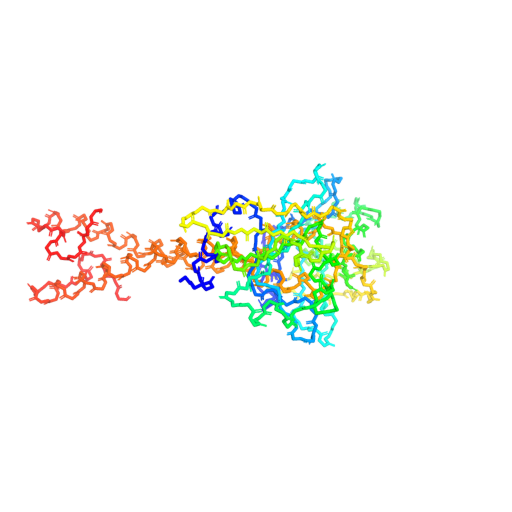C CA . LYS A 1 168 ? -25.938 -27.172 24.25 1 92.5 168 LYS A CA 1
ATOM 1348 C C . LYS A 1 168 ? -26.625 -26.016 23.516 1 92.5 168 LYS A C 1
ATOM 1350 O O . LYS A 1 168 ? -27.656 -26.219 22.875 1 92.5 168 LYS A O 1
ATOM 1355 N N . PHE A 1 169 ? -25.953 -24.766 23.625 1 89.94 169 PHE A N 1
ATOM 1356 C CA . PHE A 1 169 ? -26.531 -23.594 22.984 1 89.94 169 PHE A CA 1
ATOM 1357 C C . PHE A 1 169 ? -25.594 -23.062 21.891 1 89.94 169 PHE A C 1
ATOM 1359 O O . PHE A 1 169 ? -25.641 -21.875 21.562 1 89.94 169 PHE A O 1
ATOM 1366 N N . GLY A 1 170 ? -24.672 -23.812 21.359 1 86.56 170 GLY A N 1
ATOM 1367 C CA . GLY A 1 170 ? -23.875 -23.469 20.203 1 86.56 170 GLY A CA 1
ATOM 1368 C C . GLY A 1 170 ? -22.609 -22.719 20.547 1 86.56 170 GLY A C 1
ATOM 1369 O O . GLY A 1 170 ? -21.953 -22.156 19.672 1 86.56 170 GLY A O 1
ATOM 1370 N N . ILE A 1 171 ? -22.391 -22.578 21.844 1 90.12 171 ILE A N 1
ATOM 1371 C CA . ILE A 1 171 ? -21.188 -21.875 22.266 1 90.12 171 ILE A CA 1
ATOM 1372 C C . ILE A 1 171 ? -20.109 -22.875 22.641 1 90.12 171 ILE A C 1
ATOM 1374 O O . ILE A 1 171 ? -20.266 -23.625 23.609 1 90.12 171 ILE A O 1
ATOM 1378 N N . PHE A 1 172 ? -19.078 -22.906 21.703 1 79.5 172 PHE A N 1
ATOM 1379 C CA . PHE A 1 172 ? -18.031 -23.891 21.906 1 79.5 172 PHE A CA 1
ATOM 1380 C C . PHE A 1 172 ? -16.75 -23.219 22.391 1 79.5 172 PHE A C 1
ATOM 1382 O O . PHE A 1 172 ? -16.469 -22.078 22.031 1 79.5 172 PHE A O 1
ATOM 1389 N N . GLY A 1 173 ? -16.203 -23.344 23.484 1 64.75 173 GLY A N 1
ATOM 1390 C CA . GLY A 1 173 ? -14.977 -22.797 24.047 1 64.75 173 GLY A CA 1
ATOM 1391 C C . GLY A 1 173 ? -13.844 -22.703 23.031 1 64.75 173 GLY A C 1
ATOM 1392 O O . GLY A 1 173 ? -13.875 -23.375 22 1 64.75 173 GLY A O 1
ATOM 1393 N N . MET B 1 1 ? -4.816 -29.766 -10.867 1 84.62 1 MET B N 1
ATOM 1394 C CA . MET B 1 1 ? -4.227 -28.609 -10.188 1 84.62 1 MET B CA 1
ATOM 1395 C C . MET B 1 1 ? -4.77 -27.312 -10.758 1 84.62 1 MET B C 1
ATOM 1397 O O . MET B 1 1 ? -4.91 -27.172 -11.977 1 84.62 1 MET B O 1
ATOM 1401 N N . THR B 1 2 ? -5.09 -26.328 -9.836 1 88.44 2 THR B N 1
ATOM 1402 C CA . THR B 1 2 ? -5.691 -25.078 -10.289 1 88.44 2 THR B CA 1
ATOM 1403 C C . THR B 1 2 ? -4.758 -23.891 -10.016 1 88.44 2 THR B C 1
ATOM 1405 O O . THR B 1 2 ? -3.748 -24.047 -9.328 1 88.44 2 THR B O 1
ATOM 1408 N N . ALA B 1 3 ? -5.105 -22.828 -10.617 1 94.12 3 ALA B N 1
ATOM 1409 C CA . ALA B 1 3 ? -4.391 -21.594 -10.336 1 94.12 3 ALA B CA 1
ATOM 1410 C C . ALA B 1 3 ? -4.477 -21.234 -8.859 1 94.12 3 ALA B C 1
ATOM 1412 O O . ALA B 1 3 ? -3.52 -20.703 -8.281 1 94.12 3 ALA B O 1
ATOM 1413 N N . ASP B 1 4 ? -5.57 -21.547 -8.273 1 90.75 4 ASP B N 1
ATOM 1414 C CA . ASP B 1 4 ? -5.789 -21.25 -6.863 1 90.75 4 ASP B CA 1
ATOM 1415 C C . ASP B 1 4 ? -4.828 -22.047 -5.98 1 90.75 4 ASP B C 1
ATOM 1417 O O . ASP B 1 4 ? -4.379 -21.547 -4.945 1 90.75 4 ASP B O 1
ATOM 1421 N N . ASP B 1 5 ? -4.609 -23.266 -6.348 1 92.69 5 ASP B N 1
ATOM 1422 C CA . ASP B 1 5 ? -3.65 -24.078 -5.609 1 92.69 5 ASP B CA 1
ATOM 1423 C C . ASP B 1 5 ? -2.266 -23.438 -5.609 1 92.69 5 ASP B C 1
ATOM 1425 O O . ASP B 1 5 ? -1.602 -23.375 -4.574 1 92.69 5 ASP B O 1
ATOM 1429 N N . ILE B 1 6 ? -1.895 -22.984 -6.723 1 97.25 6 ILE B N 1
ATOM 1430 C CA . ILE B 1 6 ? -0.586 -22.359 -6.867 1 97.25 6 ILE B CA 1
ATOM 1431 C C . ILE B 1 6 ? -0.545 -21.062 -6.059 1 97.25 6 ILE B C 1
ATOM 1433 O O . ILE B 1 6 ? 0.426 -20.797 -5.348 1 97.25 6 ILE B O 1
ATOM 1437 N N . LEU B 1 7 ? -1.607 -20.281 -6.184 1 94.06 7 LEU B N 1
ATOM 1438 C CA . LEU B 1 7 ? -1.669 -19.031 -5.438 1 94.06 7 LEU B CA 1
ATOM 1439 C C . LEU B 1 7 ? -1.557 -19.281 -3.939 1 94.06 7 LEU B C 1
ATOM 1441 O O . LEU B 1 7 ? -0.82 -18.594 -3.24 1 94.06 7 LEU B O 1
ATOM 1445 N N . ALA B 1 8 ? -2.221 -20.297 -3.49 1 90.25 8 ALA B N 1
ATOM 1446 C CA . ALA B 1 8 ? -2.178 -20.641 -2.068 1 90.25 8 ALA B CA 1
ATOM 1447 C C . ALA B 1 8 ? -0.761 -21 -1.632 1 90.25 8 ALA B C 1
ATOM 1449 O O . ALA B 1 8 ? -0.31 -20.578 -0.562 1 90.25 8 ALA B O 1
ATOM 1450 N N . ALA B 1 9 ? -0.13 -21.781 -2.426 1 95.06 9 ALA B N 1
ATOM 1451 C CA . ALA B 1 9 ? 1.243 -22.172 -2.127 1 95.06 9 ALA B CA 1
ATOM 1452 C C . ALA B 1 9 ? 2.172 -20.969 -2.113 1 95.06 9 ALA B C 1
ATOM 1454 O O . ALA B 1 9 ? 3.07 -20.875 -1.272 1 95.06 9 ALA B O 1
ATOM 1455 N N . LEU B 1 10 ? 1.928 -20.016 -3.018 1 96.62 10 LEU B N 1
ATOM 1456 C CA . LEU B 1 10 ? 2.75 -18.812 -3.096 1 96.62 10 LEU B CA 1
ATOM 1457 C C . LEU B 1 10 ? 2.531 -17.922 -1.876 1 96.62 10 LEU B C 1
ATOM 1459 O O . LEU B 1 10 ? 3.482 -17.344 -1.349 1 96.62 10 LEU B O 1
ATOM 1463 N N . ILE B 1 11 ? 1.312 -17.766 -1.439 1 92.06 11 ILE B N 1
ATOM 1464 C CA . ILE B 1 11 ? 1 -16.984 -0.256 1 92.06 11 ILE B CA 1
ATOM 1465 C C . ILE B 1 11 ? 1.701 -17.578 0.963 1 92.06 11 ILE B C 1
ATOM 1467 O O . ILE B 1 11 ? 2.281 -16.844 1.771 1 92.06 11 ILE B O 1
ATOM 1471 N N . LYS B 1 12 ? 1.678 -18.906 1.021 1 89.56 12 LYS B N 1
ATOM 1472 C CA . LYS B 1 12 ? 2.377 -19.578 2.113 1 89.56 12 LYS B CA 1
ATOM 1473 C C . LYS B 1 12 ? 3.875 -19.297 2.061 1 89.56 12 LYS B C 1
ATOM 1475 O O . LYS B 1 12 ? 4.496 -19.031 3.092 1 89.56 12 LYS B O 1
ATOM 1480 N N . ARG B 1 13 ? 4.406 -19.266 0.936 1 93.94 13 ARG B N 1
ATOM 1481 C CA . ARG B 1 13 ? 5.84 -19.047 0.743 1 93.94 13 ARG B CA 1
ATOM 1482 C C . ARG B 1 13 ? 6.227 -17.609 1.076 1 93.94 13 ARG B C 1
ATOM 1484 O O . ARG B 1 13 ? 7.336 -17.359 1.55 1 93.94 13 ARG B O 1
ATOM 1491 N N . ALA B 1 14 ? 5.398 -16.641 0.849 1 91.94 14 ALA B N 1
ATOM 1492 C CA . ALA B 1 14 ? 5.691 -15.227 1.034 1 91.94 14 ALA B CA 1
ATOM 1493 C C . ALA B 1 14 ? 6.082 -14.93 2.48 1 91.94 14 ALA B C 1
ATOM 1495 O O . ALA B 1 14 ? 6.859 -14.008 2.744 1 91.94 14 ALA B O 1
ATOM 1496 N N . GLY B 1 15 ? 5.543 -15.734 3.432 1 85.81 15 GLY B N 1
ATOM 1497 C CA . GLY B 1 15 ? 5.91 -15.508 4.82 1 85.81 15 GLY B CA 1
ATOM 1498 C C . GLY B 1 15 ? 5.609 -14.102 5.301 1 85.81 15 GLY B C 1
ATOM 1499 O O . GLY B 1 15 ? 4.461 -13.648 5.242 1 85.81 15 GLY B O 1
ATOM 1500 N N . ASP B 1 16 ? 6.707 -13.367 5.656 1 83.5 16 ASP B N 1
ATOM 1501 C CA . ASP B 1 16 ? 6.535 -12.039 6.246 1 83.5 16 ASP B CA 1
ATOM 1502 C C . ASP B 1 16 ? 6.648 -10.945 5.188 1 83.5 16 ASP B C 1
ATOM 1504 O O . ASP B 1 16 ? 6.523 -9.766 5.492 1 83.5 16 ASP B O 1
ATOM 1508 N N . ASP B 1 17 ? 6.777 -11.352 3.947 1 89.81 17 ASP B N 1
ATOM 1509 C CA . ASP B 1 17 ? 6.848 -10.359 2.879 1 89.81 17 ASP B CA 1
ATOM 1510 C C . ASP B 1 17 ? 5.488 -9.695 2.656 1 89.81 17 ASP B C 1
ATOM 1512 O O . ASP B 1 17 ? 4.449 -10.297 2.92 1 89.81 17 ASP B O 1
ATOM 1516 N N . ILE B 1 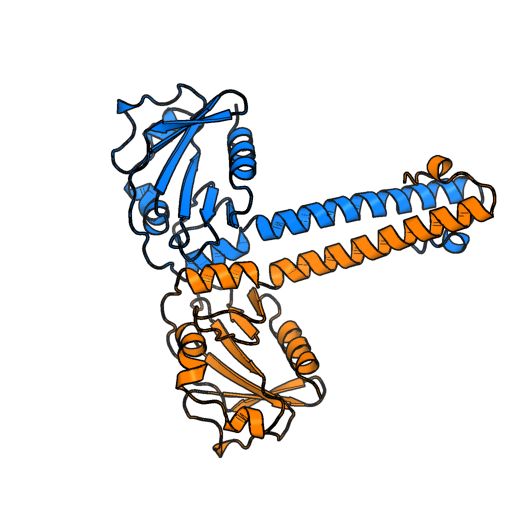18 ? 5.59 -8.492 2.225 1 90.19 18 ILE B N 1
ATOM 1517 C CA . ILE B 1 18 ? 4.398 -7.855 1.676 1 90.19 18 ILE B CA 1
ATOM 1518 C C . ILE B 1 18 ? 4.023 -8.516 0.351 1 90.19 18 ILE B C 1
ATOM 1520 O O . ILE B 1 18 ? 4.895 -8.805 -0.474 1 90.19 18 ILE B O 1
ATOM 1524 N N . PHE B 1 19 ? 2.746 -8.805 0.209 1 92.75 19 PHE B N 1
ATOM 1525 C CA . PHE B 1 19 ? 2.371 -9.383 -1.076 1 92.75 19 PHE B CA 1
ATOM 1526 C C . PHE B 1 19 ? 1.053 -8.797 -1.568 1 92.75 19 PHE B C 1
ATOM 1528 O O . PHE B 1 19 ? 0.311 -8.188 -0.794 1 92.75 19 PHE B O 1
ATOM 1535 N N . ALA B 1 20 ? 0.903 -8.922 -2.828 1 91.94 20 ALA B N 1
ATOM 1536 C CA . ALA B 1 20 ? -0.333 -8.5 -3.482 1 91.94 20 ALA B CA 1
ATOM 1537 C C . ALA B 1 20 ? -0.752 -9.5 -4.559 1 91.94 20 ALA B C 1
ATOM 1539 O O . ALA B 1 20 ? 0.093 -10.172 -5.148 1 91.94 20 ALA B O 1
ATOM 1540 N N . THR B 1 21 ? -2.031 -9.609 -4.711 1 91 21 THR B N 1
ATOM 1541 C CA . THR B 1 21 ? -2.594 -10.445 -5.762 1 91 21 THR B CA 1
ATOM 1542 C C . THR B 1 21 ? -3.309 -9.594 -6.809 1 91 21 THR B C 1
ATOM 1544 O O . THR B 1 21 ? -3.748 -8.484 -6.512 1 91 21 THR B O 1
ATOM 1547 N N . GLU B 1 22 ? -3.293 -10.133 -8.039 1 88.5 22 GLU B N 1
ATOM 1548 C CA . GLU B 1 22 ? -4.023 -9.484 -9.125 1 88.5 22 GLU B CA 1
ATOM 1549 C C . GLU B 1 22 ? -3.664 -8 -9.211 1 88.5 22 GLU B C 1
ATOM 1551 O O . GLU B 1 22 ? -4.551 -7.141 -9.219 1 88.5 22 GLU B O 1
ATOM 1556 N N . LEU B 1 23 ? -2.43 -7.758 -9.188 1 89.62 23 LEU B N 1
ATOM 1557 C CA . LEU B 1 23 ? -1.902 -6.395 -9.156 1 89.62 23 LEU B CA 1
ATOM 1558 C C . LEU B 1 23 ? -1.964 -5.75 -10.531 1 89.62 23 LEU B C 1
ATOM 1560 O O . LEU B 1 23 ? -1.394 -6.273 -11.492 1 89.62 23 LEU B O 1
ATOM 1564 N N . SER B 1 24 ? -2.68 -4.664 -10.602 1 85.31 24 SER B N 1
ATOM 1565 C CA . SER B 1 24 ? -2.693 -3.896 -11.836 1 85.31 24 SER B CA 1
ATOM 1566 C C . SER B 1 24 ? -1.387 -3.135 -12.031 1 85.31 24 SER B C 1
ATOM 1568 O O . SER B 1 24 ? -0.992 -2.344 -11.172 1 85.31 24 SER B O 1
ATOM 1570 N N . MET B 1 25 ? -0.691 -3.34 -13.039 1 80.56 25 MET B N 1
ATOM 1571 C CA . MET B 1 25 ? 0.627 -2.752 -13.258 1 80.56 25 MET B CA 1
ATOM 1572 C C . MET B 1 25 ? 0.53 -1.52 -14.148 1 80.56 25 MET B C 1
ATOM 1574 O O . MET B 1 25 ? 1.336 -0.595 -14.023 1 80.56 25 MET B O 1
ATOM 1578 N N . SER B 1 26 ? -0.249 -1.595 -15.078 1 73.25 26 SER B N 1
ATOM 1579 C CA . SER B 1 26 ? -0.487 -0.467 -15.977 1 73.25 26 SER B CA 1
ATOM 1580 C C . SER B 1 26 ? -1.976 -0.288 -16.25 1 73.25 26 SER B C 1
ATOM 1582 O O . SER B 1 26 ? -2.785 -1.15 -15.906 1 73.25 26 SER B O 1
ATOM 1584 N N . GLY B 1 27 ? -2.398 0.851 -16.516 1 63.16 27 GLY B N 1
ATOM 1585 C CA . GLY B 1 27 ? -3.779 1.115 -16.891 1 63.16 27 GLY B CA 1
ATOM 1586 C C . GLY B 1 27 ? -4.266 0.25 -18.047 1 63.16 27 GLY B C 1
ATOM 1587 O O . GLY B 1 27 ? -5.445 0.283 -18.391 1 63.16 27 GLY B O 1
ATOM 1588 N N . ARG B 1 28 ? -3.428 -0.636 -18.656 1 62.12 28 ARG B N 1
ATOM 1589 C CA . ARG B 1 28 ? -3.803 -1.352 -19.875 1 62.12 28 ARG B CA 1
ATOM 1590 C C . ARG B 1 28 ? -4.348 -2.738 -19.547 1 62.12 28 ARG B C 1
ATOM 1592 O O . ARG B 1 28 ? -4.246 -3.658 -20.359 1 62.12 28 ARG B O 1
ATOM 1599 N N . ASP B 1 29 ? -4.875 -2.852 -18.453 1 66.69 29 ASP B N 1
ATOM 1600 C CA . ASP B 1 29 ? -5.543 -4.113 -18.141 1 66.69 29 ASP B CA 1
ATOM 1601 C C . ASP B 1 29 ? -4.531 -5.234 -17.938 1 66.69 29 ASP B C 1
ATOM 1603 O O . ASP B 1 29 ? -4.844 -6.406 -18.156 1 66.69 29 ASP B O 1
ATOM 1607 N N . ARG B 1 30 ? -3.379 -4.922 -17.734 1 84.38 30 ARG B N 1
ATOM 1608 C CA . ARG B 1 30 ? -2.391 -5.941 -17.406 1 84.38 30 ARG B CA 1
ATOM 1609 C C . ARG B 1 30 ? -2.277 -6.125 -15.898 1 84.38 30 ARG B C 1
ATOM 1611 O O . ARG B 1 30 ? -2.252 -5.145 -15.148 1 84.38 30 ARG B O 1
ATOM 1618 N N . ARG B 1 31 ? -2.426 -7.438 -15.555 1 89.75 31 ARG B N 1
ATOM 1619 C CA . ARG B 1 31 ? -2.359 -7.746 -14.125 1 89.75 31 ARG B CA 1
ATOM 1620 C C . ARG B 1 31 ? -1.277 -8.781 -13.844 1 89.75 31 ARG B C 1
ATOM 1622 O O . ARG B 1 31 ? -1.019 -9.664 -14.672 1 89.75 31 ARG B O 1
ATOM 1629 N N . CYS B 1 32 ? -0.58 -8.648 -12.844 1 94.19 32 CYS B N 1
ATOM 1630 C CA . CYS B 1 32 ? 0.345 -9.633 -12.289 1 94.19 32 CYS B CA 1
ATOM 1631 C C . CYS B 1 32 ? -0.344 -10.508 -11.258 1 94.19 32 CYS B C 1
ATOM 1633 O O . CYS B 1 32 ? -0.945 -10 -10.305 1 94.19 32 CYS B O 1
ATOM 1635 N N . ASP B 1 33 ? -0.237 -11.812 -11.383 1 94.81 33 ASP B N 1
ATOM 1636 C CA . ASP B 1 33 ? -0.996 -12.734 -10.547 1 94.81 33 ASP B CA 1
ATOM 1637 C C . ASP B 1 33 ? -0.577 -12.625 -9.078 1 94.81 33 ASP B C 1
ATOM 1639 O O . ASP B 1 33 ? -1.424 -12.617 -8.188 1 94.81 33 ASP B O 1
ATOM 1643 N N . PHE B 1 34 ? 0.643 -12.617 -8.773 1 96.19 34 PHE B N 1
ATOM 1644 C CA . PHE B 1 34 ? 1.188 -12.562 -7.426 1 96.19 34 PHE B CA 1
ATOM 1645 C C . PHE B 1 34 ? 2.502 -11.789 -7.402 1 96.19 34 PHE B C 1
ATOM 1647 O O . PHE B 1 34 ? 3.334 -11.945 -8.297 1 96.19 34 PHE B O 1
ATOM 1654 N N . TRP B 1 35 ? 2.633 -10.938 -6.457 1 97.06 35 TRP B N 1
ATOM 1655 C CA . TRP B 1 35 ? 3.797 -10.07 -6.328 1 97.06 35 TRP B CA 1
ATOM 1656 C C . TRP B 1 35 ? 4.207 -9.922 -4.867 1 97.06 35 TRP B C 1
ATOM 1658 O O . TRP B 1 35 ? 3.354 -9.812 -3.982 1 97.06 35 TRP B O 1
ATOM 1668 N N . THR B 1 36 ? 5.516 -9.969 -4.609 1 96.19 36 THR B N 1
ATOM 1669 C CA . THR B 1 36 ? 6.004 -9.812 -3.244 1 96.19 36 THR B CA 1
ATOM 1670 C C . THR B 1 36 ? 7.113 -8.766 -3.186 1 96.19 36 THR B C 1
ATOM 1672 O O . THR B 1 36 ? 7.801 -8.523 -4.18 1 96.19 36 THR B O 1
ATOM 1675 N N . ILE B 1 37 ? 7.227 -8.188 -2.018 1 95.62 37 ILE B N 1
ATOM 1676 C CA . ILE B 1 37 ? 8.367 -7.312 -1.748 1 95.62 37 ILE B CA 1
ATOM 1677 C C . ILE B 1 37 ? 8.805 -7.473 -0.293 1 95.62 37 ILE B C 1
ATOM 1679 O O . ILE B 1 37 ? 7.965 -7.492 0.613 1 95.62 37 ILE B O 1
ATOM 1683 N N . SER B 1 38 ? 10.102 -7.672 -0.163 1 92.69 38 SER B N 1
ATOM 1684 C CA . SER B 1 38 ? 10.672 -7.734 1.18 1 92.69 38 SER B CA 1
ATOM 1685 C C . SER B 1 38 ? 10.688 -6.359 1.839 1 92.69 38 SER B C 1
ATOM 1687 O O . SER B 1 38 ? 10.984 -5.355 1.187 1 92.69 38 SER B O 1
ATOM 1689 N N . ALA B 1 39 ? 10.406 -6.316 3.131 1 86.31 39 ALA B N 1
ATOM 1690 C CA . ALA B 1 39 ? 10.445 -5.059 3.867 1 86.31 39 ALA B CA 1
ATOM 1691 C C . ALA B 1 39 ? 11.867 -4.727 4.309 1 86.31 39 ALA B C 1
ATOM 1693 O O . ALA B 1 39 ? 12.109 -3.676 4.91 1 86.31 39 ALA B O 1
ATOM 1694 N N . ASN B 1 40 ? 12.734 -5.555 3.928 1 84.94 40 ASN B N 1
ATOM 1695 C CA . ASN B 1 40 ? 14.125 -5.371 4.32 1 84.94 40 ASN B CA 1
ATOM 1696 C C . ASN B 1 40 ? 14.836 -4.367 3.418 1 84.94 40 ASN B C 1
ATOM 1698 O O . ASN B 1 40 ? 15.242 -4.703 2.305 1 84.94 40 ASN B O 1
ATOM 1702 N N . GLY B 1 41 ? 15.141 -3.207 3.971 1 84.19 41 GLY B N 1
ATOM 1703 C CA . GLY B 1 41 ? 15.781 -2.148 3.203 1 84.19 41 GLY B CA 1
ATOM 1704 C C . GLY B 1 41 ? 17.234 -2.441 2.879 1 84.19 41 GLY B C 1
ATOM 1705 O O . GLY B 1 41 ? 17.719 -2.068 1.811 1 84.19 41 GLY B O 1
ATOM 1706 N N . SER B 1 42 ? 17.891 -3.09 3.725 1 84.88 42 SER B N 1
ATOM 1707 C CA . SER B 1 42 ? 19.297 -3.381 3.51 1 84.88 42 SER B CA 1
ATOM 1708 C C . SER B 1 42 ? 19.5 -4.344 2.346 1 84.88 42 SER B C 1
ATOM 1710 O O . SER B 1 42 ? 20.547 -4.352 1.708 1 84.88 42 SER B O 1
ATOM 1712 N N . ALA B 1 43 ? 18.5 -5.094 2.043 1 84.25 43 ALA B N 1
ATOM 1713 C CA . ALA B 1 43 ? 18.578 -6.023 0.92 1 84.25 43 ALA B CA 1
ATOM 1714 C C . ALA B 1 43 ? 17.938 -5.43 -0.331 1 84.25 43 ALA B C 1
ATOM 1716 O O . ALA B 1 43 ? 17.688 -6.145 -1.307 1 84.25 43 ALA B O 1
ATOM 1717 N N . GLY B 1 44 ? 17.609 -4.094 -0.293 1 90.25 44 GLY B N 1
ATOM 1718 C CA . GLY B 1 44 ? 17.125 -3.375 -1.465 1 90.25 44 GLY B CA 1
ATOM 1719 C C . GLY B 1 44 ? 15.641 -3.545 -1.708 1 90.25 44 GLY B C 1
ATOM 1720 O O . GLY B 1 44 ? 15.172 -3.422 -2.842 1 90.25 44 GLY B O 1
ATOM 1721 N N . PHE B 1 45 ? 14.898 -4.012 -0.711 1 93.56 45 PHE B N 1
ATOM 1722 C CA . PHE B 1 45 ? 13.469 -4.246 -0.891 1 93.56 45 PHE B CA 1
ATOM 1723 C C . PHE B 1 45 ? 13.219 -5.18 -2.07 1 93.56 45 PHE B C 1
ATOM 1725 O O . PHE B 1 45 ? 12.492 -4.828 -3.002 1 93.56 45 PHE B O 1
ATOM 1732 N N . HIS B 1 46 ? 13.75 -6.355 -1.984 1 96.81 46 HIS B N 1
ATOM 1733 C CA . HIS B 1 46 ? 13.703 -7.301 -3.094 1 96.81 46 HIS B CA 1
ATOM 1734 C C . HIS B 1 46 ? 12.258 -7.652 -3.451 1 96.81 46 HIS B C 1
ATOM 1736 O O . HIS B 1 46 ? 11.484 -8.078 -2.588 1 96.81 46 HIS B O 1
ATOM 1742 N N . ALA B 1 47 ? 11.953 -7.422 -4.746 1 97.81 47 ALA B N 1
ATOM 1743 C CA . ALA B 1 47 ? 10.609 -7.668 -5.25 1 97.81 47 ALA B CA 1
ATOM 1744 C C . ALA B 1 47 ? 10.609 -8.781 -6.297 1 97.81 47 ALA B C 1
ATOM 1746 O O . ALA B 1 47 ? 11.516 -8.867 -7.121 1 97.81 47 ALA B O 1
ATOM 1747 N N . ILE B 1 48 ? 9.562 -9.641 -6.27 1 98.31 48 ILE B N 1
ATOM 1748 C CA . ILE B 1 48 ? 9.461 -10.758 -7.207 1 98.31 48 ILE B CA 1
ATOM 1749 C C . ILE B 1 48 ? 8.062 -10.781 -7.816 1 98.31 48 ILE B C 1
ATOM 1751 O O . ILE B 1 48 ? 7.062 -10.625 -7.105 1 98.31 48 ILE B O 1
ATOM 1755 N N . ALA B 1 49 ? 8.039 -10.898 -9.109 1 98.25 49 ALA B N 1
ATOM 1756 C CA . ALA B 1 49 ? 6.789 -11.148 -9.812 1 98.25 49 ALA B CA 1
ATOM 1757 C C . ALA B 1 49 ? 6.617 -12.633 -10.125 1 98.25 49 ALA B C 1
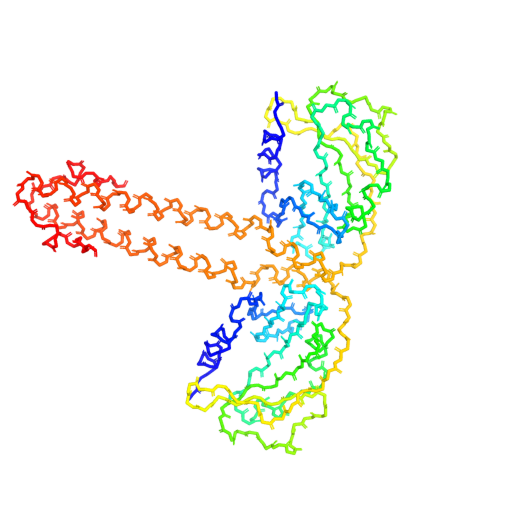ATOM 1759 O O . ALA B 1 49 ? 7.566 -13.297 -10.555 1 98.25 49 ALA B O 1
ATOM 1760 N N . TYR B 1 50 ? 5.391 -13.164 -9.844 1 98.56 50 TYR B N 1
ATOM 1761 C CA . TYR B 1 50 ? 5.023 -14.547 -10.125 1 98.56 50 TYR B CA 1
ATOM 1762 C C . TYR B 1 50 ? 3.848 -14.609 -11.094 1 98.56 50 TYR B C 1
ATOM 1764 O O . TYR B 1 50 ? 2.736 -14.195 -10.758 1 98.56 50 TYR B O 1
ATOM 1772 N N . GLU B 1 51 ? 4.141 -15.094 -12.273 1 98.19 51 GLU B N 1
ATOM 1773 C CA . GLU B 1 51 ? 3.1 -15.281 -13.281 1 98.19 51 GLU B CA 1
ATOM 1774 C C . GLU B 1 51 ? 2.643 -16.734 -13.328 1 98.19 51 GLU B C 1
ATOM 1776 O O . GLU B 1 51 ? 3.402 -17.625 -13.742 1 98.19 51 GLU B O 1
ATOM 1781 N N . ILE B 1 52 ? 1.402 -16.984 -12.984 1 98.25 52 ILE B N 1
ATOM 1782 C CA . ILE B 1 52 ? 0.874 -18.328 -12.875 1 98.25 52 ILE B CA 1
ATOM 1783 C C . ILE B 1 52 ? 0.336 -18.797 -14.227 1 98.25 52 ILE B C 1
ATOM 1785 O O . ILE B 1 52 ? -0.438 -18.078 -14.867 1 98.25 52 ILE B O 1
ATOM 1789 N N . LYS B 1 53 ? 0.813 -19.938 -14.703 1 98.12 53 LYS B N 1
ATOM 1790 C CA . LYS B 1 53 ? 0.305 -20.594 -15.906 1 98.12 53 LYS B CA 1
ATOM 1791 C C . LYS B 1 53 ? -0.082 -22.047 -15.625 1 98.12 53 LYS B C 1
ATOM 1793 O O . LYS B 1 53 ? 0.758 -22.844 -15.219 1 98.12 53 LYS B O 1
ATOM 1798 N N . VAL B 1 54 ? -1.337 -22.406 -15.93 1 96.94 54 VAL B N 1
ATOM 1799 C CA . VAL B 1 54 ? -1.787 -23.734 -15.562 1 96.94 54 VAL B CA 1
ATOM 1800 C C . VAL B 1 54 ? -2.004 -24.578 -16.812 1 96.94 54 VAL B C 1
ATOM 1802 O O . VAL B 1 54 ? -2.387 -25.75 -16.734 1 96.94 54 VAL B O 1
ATOM 1805 N N . SER B 1 55 ? -1.751 -24.016 -18.031 1 96.94 55 SER B N 1
ATOM 1806 C CA . SER B 1 55 ? -1.791 -24.75 -19.281 1 96.94 55 SER B CA 1
ATOM 1807 C C . SER B 1 55 ? -0.643 -24.359 -20.203 1 96.94 55 SER B C 1
ATOM 1809 O O . SER B 1 55 ? -0.162 -23.219 -20.141 1 96.94 55 SER B O 1
ATOM 1811 N N . ARG B 1 56 ? -0.241 -25.328 -21.078 1 96.5 56 ARG B N 1
ATOM 1812 C CA . ARG B 1 56 ? 0.81 -25.031 -22.031 1 96.5 56 ARG B CA 1
ATOM 1813 C C . ARG B 1 56 ? 0.373 -23.938 -23 1 96.5 56 ARG B C 1
ATOM 1815 O O . ARG B 1 56 ? 1.178 -23.078 -23.391 1 96.5 56 ARG B O 1
ATOM 1822 N N . GLN B 1 57 ? -0.867 -23.953 -23.312 1 96.75 57 GLN B N 1
ATOM 1823 C CA . GLN B 1 57 ? -1.41 -22.953 -24.234 1 96.75 57 GLN B CA 1
ATOM 1824 C C . GLN B 1 57 ? -1.271 -21.547 -23.656 1 96.75 57 GLN B C 1
ATOM 1826 O O . GLN B 1 57 ? -0.856 -20.609 -24.344 1 96.75 57 GLN B O 1
ATOM 1831 N N . ASP B 1 58 ? -1.554 -21.469 -22.391 1 95.25 58 ASP B N 1
ATOM 1832 C CA . ASP B 1 58 ? -1.445 -20.172 -21.719 1 95.25 58 ASP B CA 1
ATOM 1833 C C . ASP B 1 58 ? 0.008 -19.703 -21.656 1 95.25 58 ASP B C 1
ATOM 1835 O O . ASP B 1 58 ? 0.303 -18.531 -21.875 1 95.25 58 ASP B O 1
ATOM 1839 N N . PHE B 1 59 ? 0.818 -20.578 -21.406 1 97.69 59 PHE B N 1
ATOM 1840 C CA . PHE B 1 59 ? 2.238 -20.25 -21.328 1 97.69 59 PHE B CA 1
ATOM 1841 C C . PHE B 1 59 ? 2.754 -19.797 -22.688 1 97.69 59 PHE B C 1
ATOM 1843 O O . PHE B 1 59 ? 3.432 -18.766 -22.781 1 97.69 59 PHE B O 1
ATOM 1850 N N . MET B 1 60 ? 2.412 -20.516 -23.703 1 96.25 60 MET B N 1
ATOM 1851 C CA . MET B 1 60 ? 2.922 -20.25 -25.047 1 96.25 60 MET B CA 1
ATOM 1852 C C . MET B 1 60 ? 2.41 -18.906 -25.562 1 96.25 60 MET B C 1
ATOM 1854 O O . MET B 1 60 ? 3.045 -18.281 -26.422 1 96.25 60 MET B O 1
ATOM 1858 N N . ARG B 1 61 ? 1.312 -18.438 -25 1 95 61 ARG B N 1
ATOM 1859 C CA . ARG B 1 61 ? 0.73 -17.172 -25.438 1 95 61 ARG B CA 1
ATOM 1860 C C . ARG B 1 61 ? 1.385 -15.984 -24.719 1 95 61 ARG B C 1
ATOM 1862 O O . ARG B 1 61 ? 1.181 -14.836 -25.109 1 95 61 ARG B O 1
ATOM 1869 N N . ASP B 1 62 ? 2.154 -16.25 -23.75 1 94.06 62 ASP B N 1
ATOM 1870 C CA . ASP B 1 62 ? 2.789 -15.188 -22.984 1 94.06 62 ASP B CA 1
ATOM 1871 C C . ASP B 1 62 ? 4.102 -14.75 -23.625 1 94.06 62 ASP B C 1
ATOM 1873 O O . ASP B 1 62 ? 4.703 -15.508 -24.391 1 94.06 62 ASP B O 1
ATOM 1877 N N . HIS B 1 63 ? 4.438 -13.508 -23.453 1 93.12 63 HIS B N 1
ATOM 1878 C CA . HIS B 1 63 ? 5.688 -13 -24.016 1 93.12 63 HIS B CA 1
ATOM 1879 C C . HIS B 1 63 ? 6.164 -11.766 -23.25 1 93.12 63 HIS B C 1
ATOM 1881 O O . HIS B 1 63 ? 5.449 -11.242 -22.391 1 93.12 63 HIS B O 1
ATOM 1887 N N . ALA B 1 64 ? 7.379 -11.336 -23.641 1 92.38 64 ALA B N 1
ATOM 1888 C CA . ALA B 1 64 ? 8.102 -10.32 -22.875 1 92.38 64 ALA B CA 1
ATOM 1889 C C . ALA B 1 64 ? 7.32 -9.008 -22.844 1 92.38 64 ALA B C 1
ATOM 1891 O O . ALA B 1 64 ? 7.305 -8.32 -21.812 1 92.38 64 ALA B O 1
ATOM 1892 N N . VAL B 1 65 ? 6.715 -8.664 -23.859 1 91.75 65 VAL B N 1
ATOM 1893 C CA . VAL B 1 65 ? 5.992 -7.395 -23.953 1 91.75 65 VAL B CA 1
ATOM 1894 C C . VAL B 1 65 ? 4.812 -7.398 -23 1 91.75 65 VAL B C 1
ATOM 1896 O O . VAL B 1 65 ? 4.551 -6.398 -22.328 1 91.75 65 VAL B O 1
ATOM 1899 N N . LYS B 1 66 ? 4.148 -8.555 -22.859 1 92.25 66 LYS B N 1
ATOM 1900 C CA . LYS B 1 66 ? 3.006 -8.695 -21.953 1 92.25 66 LYS B CA 1
ATOM 1901 C C . LYS B 1 66 ? 3.434 -8.547 -20.5 1 92.25 66 LYS B C 1
ATOM 1903 O O . LYS B 1 66 ? 2.664 -8.07 -19.672 1 92.25 66 LYS B O 1
ATOM 1908 N N . GLN B 1 67 ? 4.68 -8.914 -20.234 1 94.75 67 GLN B N 1
ATOM 1909 C CA . GLN B 1 67 ? 5.133 -8.945 -18.859 1 94.75 67 GLN B CA 1
ATOM 1910 C C . GLN B 1 67 ? 6.074 -7.781 -18.562 1 94.75 67 GLN B C 1
ATOM 1912 O O . GLN B 1 67 ? 6.797 -7.797 -17.562 1 94.75 67 GLN B O 1
ATOM 1917 N N . ARG B 1 68 ? 6.078 -6.84 -19.375 1 92.94 68 ARG B N 1
ATOM 1918 C CA . ARG B 1 68 ? 7.043 -5.75 -19.281 1 92.94 68 ARG B CA 1
ATOM 1919 C C . ARG B 1 68 ? 6.98 -5.074 -17.906 1 92.94 68 ARG B C 1
ATOM 1921 O O . ARG B 1 68 ? 8 -4.934 -17.234 1 92.94 68 ARG B O 1
ATOM 1928 N N . GLU B 1 69 ? 5.797 -4.633 -17.422 1 92.38 69 GLU B N 1
ATOM 1929 C CA . GLU B 1 69 ? 5.676 -3.891 -16.172 1 92.38 69 GLU B CA 1
ATOM 1930 C C . GLU B 1 69 ? 5.977 -4.781 -14.977 1 92.38 69 GLU B C 1
ATOM 1932 O O . GLU B 1 69 ? 6.586 -4.332 -14 1 92.38 69 GLU B O 1
ATOM 1937 N N . ALA B 1 70 ? 5.492 -6.031 -15.078 1 94.88 70 ALA B N 1
ATOM 1938 C CA . ALA B 1 70 ? 5.836 -6.969 -14.016 1 94.88 70 ALA B CA 1
ATOM 1939 C C . ALA B 1 70 ? 7.348 -7.105 -13.867 1 94.88 70 ALA B C 1
ATOM 1941 O O . ALA B 1 70 ? 7.863 -7.195 -12.75 1 94.88 70 ALA B O 1
ATOM 1942 N N . ARG B 1 71 ? 7.973 -7.027 -14.969 1 95.81 71 ARG B N 1
ATOM 1943 C CA . ARG B 1 71 ? 9.43 -7.129 -14.961 1 95.81 71 ARG B CA 1
ATOM 1944 C C . ARG B 1 71 ? 10.07 -5.816 -14.516 1 95.81 71 ARG B C 1
ATOM 1946 O O . ARG B 1 71 ? 11.062 -5.824 -13.789 1 95.81 71 ARG B O 1
ATOM 1953 N N . LEU B 1 72 ? 9.547 -4.727 -14.875 1 95 72 LEU B N 1
ATOM 1954 C CA . LEU B 1 72 ? 10.102 -3.412 -14.57 1 95 72 LEU B CA 1
ATOM 1955 C C . LEU B 1 72 ? 10.086 -3.152 -13.07 1 95 72 LEU B C 1
ATOM 1957 O O . LEU B 1 72 ? 11.016 -2.549 -12.531 1 95 72 LEU B O 1
ATOM 1961 N N . TYR B 1 73 ? 9.055 -3.674 -12.398 1 95.94 73 TYR B N 1
ATOM 1962 C CA . TYR B 1 73 ? 8.867 -3.346 -10.992 1 95.94 73 TYR B CA 1
ATOM 1963 C C . TYR B 1 73 ? 9.281 -4.512 -10.094 1 95.94 73 TYR B C 1
ATOM 1965 O O . TYR B 1 73 ? 8.844 -4.602 -8.945 1 95.94 73 TYR B O 1
ATOM 1973 N N . SER B 1 74 ? 10.078 -5.418 -10.648 1 97.69 74 SER B N 1
ATOM 1974 C CA . SER B 1 74 ? 10.547 -6.562 -9.875 1 97.69 74 SER B CA 1
ATOM 1975 C C . SER B 1 74 ? 12.031 -6.828 -10.117 1 97.69 74 SER B C 1
ATOM 1977 O O . SER B 1 74 ? 12.57 -6.441 -11.156 1 97.69 74 SER B O 1
ATOM 1979 N N . ASP B 1 75 ? 12.641 -7.422 -9.172 1 98.31 75 ASP B N 1
ATOM 1980 C CA . ASP B 1 75 ? 14.039 -7.828 -9.305 1 98.31 75 ASP B CA 1
ATOM 1981 C C . ASP B 1 75 ? 14.141 -9.211 -9.945 1 98.31 75 ASP B C 1
ATOM 1983 O O . ASP B 1 75 ? 15.188 -9.562 -10.5 1 98.31 75 ASP B O 1
ATOM 1987 N N . ARG B 1 76 ? 13.109 -10 -9.836 1 98.56 76 ARG B N 1
ATOM 1988 C CA . ARG B 1 76 ? 13.016 -11.312 -10.461 1 98.56 76 ARG B CA 1
ATOM 1989 C C . ARG B 1 76 ? 11.609 -11.57 -10.984 1 98.56 76 ARG B C 1
ATOM 1991 O O . ARG B 1 76 ? 10.633 -11.078 -10.414 1 98.56 76 ARG B O 1
ATOM 1998 N N . PHE B 1 77 ? 11.57 -12.273 -12.055 1 98.62 77 PHE B N 1
ATOM 1999 C CA . PHE B 1 77 ? 10.305 -12.703 -12.648 1 98.62 77 PHE B CA 1
ATOM 2000 C C . PHE B 1 77 ? 10.266 -14.219 -12.812 1 98.62 77 PHE B C 1
ATOM 2002 O O . PHE B 1 77 ? 11.172 -14.805 -13.414 1 98.62 77 PHE B O 1
ATOM 2009 N N . PHE B 1 78 ? 9.172 -14.875 -12.266 1 98.81 78 PHE B N 1
ATOM 2010 C CA . PHE B 1 78 ? 9.016 -16.312 -12.391 1 98.81 78 PHE B CA 1
ATOM 2011 C C . PHE B 1 78 ? 7.684 -16.656 -13.055 1 98.81 78 PHE B C 1
ATOM 2013 O O . PHE B 1 78 ? 6.648 -16.078 -12.711 1 98.81 78 PHE B O 1
ATOM 2020 N N . TYR B 1 79 ? 7.777 -17.562 -13.945 1 98.75 79 TYR B N 1
ATOM 2021 C CA . TYR B 1 79 ? 6.594 -18.375 -14.203 1 98.75 79 TYR B CA 1
ATOM 2022 C C . TYR B 1 79 ? 6.395 -19.422 -13.117 1 98.75 79 TYR B C 1
ATOM 2024 O O . TYR B 1 79 ? 7.363 -20.031 -12.641 1 98.75 79 TYR B O 1
ATOM 2032 N N . VAL B 1 80 ? 5.184 -19.641 -12.758 1 98.81 80 VAL B N 1
ATOM 2033 C CA . VAL B 1 80 ? 4.844 -20.703 -11.805 1 98.81 80 VAL B CA 1
ATOM 2034 C C . VAL B 1 80 ? 3.811 -21.641 -12.422 1 98.81 80 VAL B C 1
ATOM 2036 O O . VAL B 1 80 ? 2.746 -21.203 -12.867 1 98.81 80 VAL B O 1
ATOM 2039 N N . THR B 1 81 ? 4.117 -22.953 -12.461 1 98.69 81 THR B N 1
ATOM 2040 C CA . THR B 1 81 ? 3.303 -23.922 -13.195 1 98.69 81 THR B CA 1
ATOM 2041 C C . THR B 1 81 ? 3.16 -25.219 -12.398 1 98.69 81 THR B C 1
ATOM 2043 O O . THR B 1 81 ? 3.92 -25.469 -11.461 1 98.69 81 THR B O 1
ATOM 2046 N N . PRO B 1 82 ? 2.15 -26.016 -12.789 1 97.94 82 PRO B N 1
ATOM 2047 C CA . PRO B 1 82 ? 2.236 -27.406 -12.328 1 97.94 82 PRO B CA 1
ATOM 2048 C C . PRO B 1 82 ? 3.535 -28.078 -12.75 1 97.94 82 PRO B C 1
ATOM 2050 O O . PRO B 1 82 ? 4.168 -27.672 -13.719 1 97.94 82 PRO B O 1
ATOM 2053 N N . ALA B 1 83 ? 3.879 -29.141 -12.07 1 97.44 83 ALA B N 1
ATOM 2054 C CA . ALA B 1 83 ? 5.102 -29.875 -12.375 1 97.44 83 ALA B CA 1
ATOM 2055 C C . ALA B 1 83 ? 5.078 -30.406 -13.797 1 97.44 83 ALA B C 1
ATOM 2057 O O . ALA B 1 83 ? 4.051 -30.906 -14.266 1 97.44 83 ALA B O 1
ATOM 2058 N N . ALA B 1 84 ? 6.184 -30.172 -14.508 1 96.56 84 ALA B N 1
ATOM 2059 C CA . ALA B 1 84 ? 6.484 -30.766 -15.805 1 96.56 84 ALA B CA 1
ATOM 2060 C C . ALA B 1 84 ? 5.609 -30.172 -16.906 1 96.56 84 ALA B C 1
ATOM 2062 O O . ALA B 1 84 ? 5.441 -30.781 -17.969 1 96.56 84 ALA B O 1
ATOM 2063 N N . LEU B 1 85 ? 5 -29.047 -16.641 1 97.56 85 LEU B N 1
ATOM 2064 C CA . LEU B 1 85 ? 4.168 -28.406 -17.641 1 97.56 85 LEU B CA 1
ATOM 2065 C C . LEU B 1 85 ? 5.027 -27.75 -18.719 1 97.56 85 LEU B C 1
ATOM 2067 O O . LEU B 1 85 ? 4.664 -27.734 -19.891 1 97.56 85 LEU B O 1
ATOM 2071 N N . VAL B 1 86 ? 6.102 -27.109 -18.375 1 98 86 VAL B N 1
ATOM 2072 C CA . VAL B 1 86 ? 7 -26.344 -19.234 1 98 86 VAL B CA 1
ATOM 2073 C C . VAL B 1 86 ? 8.398 -26.953 -19.172 1 98 86 VAL B C 1
ATOM 2075 O O . VAL B 1 86 ? 8.898 -27.281 -18.109 1 98 86 VAL B O 1
ATOM 2078 N N . ARG B 1 87 ? 9 -27.078 -20.312 1 97.62 87 ARG B N 1
ATOM 2079 C CA . ARG B 1 87 ? 10.383 -27.547 -20.344 1 97.62 87 ARG B CA 1
ATOM 2080 C C . ARG B 1 87 ? 11.344 -26.406 -20.031 1 97.62 87 ARG B C 1
ATOM 2082 O O . ARG B 1 87 ? 11.086 -25.25 -20.375 1 97.62 87 ARG B O 1
ATOM 2089 N N . LYS B 1 88 ? 12.508 -26.781 -19.516 1 97.75 88 LYS B N 1
ATOM 2090 C CA . LYS B 1 88 ? 13.5 -25.812 -19.094 1 97.75 88 LYS B CA 1
ATOM 2091 C C . LYS B 1 88 ? 13.953 -24.953 -20.281 1 97.75 88 LYS B C 1
ATOM 2093 O O . LYS B 1 88 ? 14.172 -23.75 -20.125 1 97.75 88 LYS B O 1
ATOM 2098 N N . ASP B 1 89 ? 14.07 -25.594 -21.406 1 97.44 89 ASP B N 1
ATOM 2099 C CA . ASP B 1 89 ? 14.625 -24.906 -22.562 1 97.44 89 ASP B CA 1
ATOM 2100 C C . ASP B 1 89 ? 13.594 -23.969 -23.203 1 97.44 89 ASP B C 1
ATOM 2102 O O . ASP B 1 89 ? 13.922 -23.172 -24.078 1 97.44 89 ASP B O 1
ATOM 2106 N N . GLU B 1 90 ? 12.328 -24.031 -22.719 1 98.06 90 GLU B N 1
ATOM 2107 C CA . GLU B 1 90 ? 11.273 -23.172 -23.234 1 98.06 90 GLU B CA 1
ATOM 2108 C C . GLU B 1 90 ? 11.188 -21.859 -22.453 1 98.06 90 GLU B C 1
ATOM 2110 O O . GLU B 1 90 ? 10.531 -20.906 -22.875 1 98.06 90 GLU B O 1
ATOM 2115 N N . VAL B 1 91 ? 11.805 -21.828 -21.359 1 98.25 91 VAL B N 1
ATOM 2116 C CA . VAL B 1 91 ? 11.75 -20.656 -20.484 1 98.25 91 VAL B CA 1
ATOM 2117 C C . VAL B 1 91 ? 12.609 -19.531 -21.078 1 98.25 91 VAL B C 1
ATOM 2119 O O . VAL B 1 91 ? 13.797 -19.734 -21.359 1 98.25 91 VAL B O 1
ATOM 2122 N N . PRO B 1 92 ? 12.016 -18.422 -21.266 1 98.06 92 PRO B N 1
ATOM 2123 C CA . PRO B 1 92 ? 12.812 -17.328 -21.828 1 98.06 92 PRO B CA 1
ATOM 2124 C C . PRO B 1 92 ? 13.945 -16.906 -20.891 1 98.06 92 PRO B C 1
ATOM 2126 O O . PRO B 1 92 ? 13.867 -17.125 -19.688 1 98.06 92 PRO B O 1
ATOM 2129 N N . ASP B 1 93 ? 14.945 -16.172 -21.438 1 97.12 93 ASP B N 1
ATOM 2130 C CA . ASP B 1 93 ? 16.156 -15.82 -20.688 1 97.12 93 ASP B CA 1
ATOM 2131 C C . ASP B 1 93 ? 15.859 -14.781 -19.609 1 97.12 93 ASP B C 1
ATOM 2133 O O . ASP B 1 93 ? 16.656 -14.609 -18.672 1 97.12 93 ASP B O 1
ATOM 2137 N N . TRP B 1 94 ? 14.773 -14.102 -19.703 1 97.31 94 TRP B N 1
ATOM 2138 C CA . TRP B 1 94 ? 14.438 -13.031 -18.766 1 97.31 94 TRP B CA 1
ATOM 2139 C C . TRP B 1 94 ? 13.594 -13.562 -17.625 1 97.31 94 TRP B C 1
ATOM 2141 O O . TRP B 1 94 ? 13.25 -12.82 -16.703 1 97.31 94 TRP B O 1
ATOM 2151 N N . ALA B 1 95 ? 13.289 -14.875 -17.609 1 98.56 95 ALA B N 1
ATOM 2152 C CA . ALA B 1 95 ? 12.375 -15.43 -16.609 1 98.56 95 ALA B CA 1
ATOM 2153 C C . ALA B 1 95 ? 12.977 -16.656 -15.938 1 98.56 95 ALA B C 1
ATOM 2155 O O . ALA B 1 95 ? 13.922 -17.25 -16.453 1 98.56 95 ALA B O 1
ATOM 2156 N N . GLY B 1 96 ? 12.5 -16.969 -14.734 1 98.75 96 GLY B N 1
ATOM 2157 C CA . GLY B 1 96 ? 12.688 -18.25 -14.094 1 98.75 96 GLY B CA 1
ATOM 2158 C C . GLY B 1 96 ? 11.438 -19.125 -14.141 1 98.75 96 GLY B C 1
ATOM 2159 O O . GLY B 1 96 ? 10.391 -18.688 -14.625 1 98.75 96 GLY B O 1
ATOM 2160 N N . LEU B 1 97 ? 11.641 -20.312 -13.594 1 98.88 97 LEU B N 1
ATOM 2161 C CA . LEU B 1 97 ? 10.539 -21.25 -13.547 1 98.88 97 LEU B CA 1
ATOM 2162 C C . LEU B 1 97 ? 10.438 -21.906 -12.18 1 98.88 97 LEU B C 1
ATOM 2164 O O . LEU B 1 97 ? 11.422 -22.438 -11.656 1 98.88 97 LEU B O 1
ATOM 2168 N N . ILE B 1 98 ? 9.281 -21.781 -11.586 1 98.88 98 ILE B N 1
ATOM 2169 C CA . ILE B 1 98 ? 8.93 -22.5 -10.367 1 98.88 98 ILE B CA 1
ATOM 2170 C C . ILE B 1 98 ? 7.816 -23.5 -10.656 1 98.88 98 ILE B C 1
ATOM 2172 O O . ILE B 1 98 ? 6.867 -23.188 -11.383 1 98.88 98 ILE B O 1
ATOM 2176 N N . GLU B 1 99 ? 7.922 -24.703 -10.102 1 98.69 99 GLU B N 1
ATOM 2177 C CA . GLU B 1 99 ? 6.887 -25.719 -10.258 1 98.69 99 GLU B CA 1
ATOM 2178 C C . GLU B 1 99 ? 6.266 -26.094 -8.914 1 98.69 99 GLU B C 1
ATOM 2180 O O . GLU B 1 99 ? 6.969 -26.188 -7.91 1 98.69 99 GLU B O 1
ATOM 2185 N N . LEU B 1 100 ? 5.004 -26.156 -8.938 1 98.19 100 LEU B N 1
ATOM 2186 C CA . LEU B 1 100 ? 4.324 -26.766 -7.797 1 98.19 100 LEU B CA 1
ATOM 2187 C C . LEU B 1 100 ? 4.207 -28.281 -7.977 1 98.19 100 LEU B C 1
ATOM 2189 O O . LEU B 1 100 ? 3.537 -28.75 -8.898 1 98.19 100 LEU B O 1
ATOM 2193 N N . ASP B 1 101 ? 4.824 -29.031 -7.184 1 95.94 101 ASP B N 1
ATOM 2194 C CA . ASP B 1 101 ? 4.777 -30.484 -7.121 1 95.94 101 ASP B CA 1
ATOM 2195 C C . ASP B 1 101 ? 4.172 -30.953 -5.805 1 95.94 101 ASP B C 1
ATOM 2197 O O . ASP B 1 101 ? 4.836 -30.922 -4.766 1 95.94 101 ASP B O 1
ATOM 2201 N N . GLY B 1 102 ? 3.018 -31.453 -5.926 1 93.44 102 GLY B N 1
ATOM 2202 C CA . GLY B 1 102 ? 2.281 -31.641 -4.688 1 93.44 102 GLY B CA 1
ATOM 2203 C C . GLY B 1 102 ? 1.993 -30.344 -3.963 1 93.44 102 GLY B C 1
ATOM 2204 O O . GLY B 1 102 ? 1.295 -29.469 -4.492 1 93.44 102 GLY B O 1
ATOM 2205 N N . ASP B 1 103 ? 2.643 -30.172 -2.748 1 91.06 103 ASP B N 1
ATOM 2206 C CA . ASP B 1 103 ? 2.449 -28.953 -1.978 1 91.06 103 ASP B CA 1
ATOM 2207 C C . ASP B 1 103 ? 3.748 -28.156 -1.873 1 91.06 103 ASP B C 1
ATOM 2209 O O . ASP B 1 103 ? 3.84 -27.203 -1.093 1 91.06 103 ASP B O 1
ATOM 2213 N N . LYS B 1 104 ? 4.555 -28.609 -2.764 1 95.19 104 LYS B N 1
ATOM 2214 C CA . LYS B 1 104 ? 5.867 -27.969 -2.658 1 95.19 104 LYS B CA 1
ATOM 2215 C C . LYS B 1 104 ? 6.199 -27.172 -3.918 1 95.19 104 LYS B C 1
ATOM 2217 O O . LYS B 1 104 ? 6.039 -27.672 -5.035 1 95.19 104 LYS B O 1
ATOM 2222 N N . LEU B 1 105 ? 6.66 -25.953 -3.652 1 98.31 105 LEU B N 1
ATOM 2223 C CA . LEU B 1 105 ? 7.191 -25.125 -4.727 1 98.31 105 LEU B CA 1
ATOM 2224 C C . LEU B 1 105 ? 8.68 -25.375 -4.914 1 98.31 105 LEU B C 1
ATOM 2226 O O . LEU B 1 105 ? 9.453 -25.328 -3.951 1 98.31 105 LEU B O 1
ATOM 2230 N N . ARG B 1 106 ? 9.102 -25.656 -6.172 1 98 106 ARG B N 1
ATOM 2231 C CA . ARG B 1 106 ? 10.5 -25.891 -6.496 1 98 106 ARG B CA 1
ATOM 2232 C C . ARG B 1 106 ? 10.961 -24.984 -7.633 1 98 106 ARG B C 1
ATOM 2234 O O . ARG B 1 106 ? 10.297 -24.891 -8.664 1 98 106 ARG B O 1
ATOM 2241 N N . THR B 1 107 ? 12.109 -24.406 -7.41 1 98.5 107 THR B N 1
ATOM 2242 C CA . THR B 1 107 ? 12.703 -23.641 -8.5 1 98.5 107 THR B CA 1
ATOM 2243 C C . THR B 1 107 ? 13.398 -24.562 -9.492 1 98.5 107 THR B C 1
ATOM 2245 O O . THR B 1 107 ? 14.32 -25.297 -9.125 1 98.5 107 THR B O 1
ATOM 2248 N N . ILE B 1 108 ? 12.984 -24.547 -10.734 1 98.56 108 ILE B N 1
ATOM 2249 C CA . ILE B 1 108 ? 13.523 -25.391 -11.797 1 98.56 108 ILE B CA 1
ATOM 2250 C C . ILE B 1 108 ? 14.555 -24.609 -12.602 1 98.56 108 ILE B C 1
ATOM 2252 O O . ILE B 1 108 ? 15.602 -25.141 -12.969 1 98.56 108 ILE B O 1
ATOM 2256 N N . VAL B 1 109 ? 14.242 -23.359 -12.961 1 98.62 109 VAL B N 1
ATOM 2257 C CA . VAL B 1 109 ? 15.125 -22.422 -13.625 1 98.62 109 VAL B CA 1
ATOM 2258 C C . VAL B 1 109 ? 15.25 -21.141 -12.789 1 98.62 109 VAL B C 1
ATOM 2260 O O . VAL B 1 109 ? 14.25 -20.5 -12.492 1 98.62 109 VAL B O 1
ATOM 2263 N N . PRO B 1 110 ? 16.469 -20.844 -12.383 1 98.5 110 PRO B N 1
ATOM 2264 C CA . PRO B 1 110 ? 16.609 -19.578 -11.664 1 98.5 110 PRO B CA 1
ATOM 2265 C C . PRO B 1 110 ? 16.297 -18.359 -12.539 1 98.5 110 PRO B C 1
ATOM 2267 O O . PRO B 1 110 ? 16.578 -18.359 -13.734 1 98.5 110 PRO B O 1
ATOM 2270 N N . ALA B 1 111 ? 15.688 -17.391 -11.883 1 98.62 111 ALA B N 1
ATOM 2271 C CA . ALA B 1 111 ? 15.438 -16.141 -12.594 1 98.62 111 ALA B CA 1
ATOM 2272 C C . ALA B 1 111 ? 16.656 -15.219 -12.539 1 98.62 111 ALA B C 1
ATOM 2274 O O . ALA B 1 111 ? 17.312 -15.117 -11.5 1 98.62 111 ALA B O 1
ATOM 2275 N N . PRO B 1 112 ? 16.969 -14.57 -13.625 1 98 112 PRO B N 1
ATOM 2276 C CA . PRO B 1 112 ? 18.016 -13.562 -13.547 1 98 112 PRO B CA 1
ATOM 2277 C C . PRO B 1 112 ? 17.641 -12.391 -12.641 1 98 112 PRO B C 1
ATOM 2279 O O . PRO B 1 112 ? 16.469 -12.062 -12.5 1 98 112 PRO B O 1
ATOM 2282 N N . ILE B 1 113 ? 18.703 -11.797 -12.023 1 97.12 113 ILE B N 1
ATOM 2283 C CA . ILE B 1 113 ? 18.484 -10.625 -11.18 1 97.12 113 ILE B CA 1
ATOM 2284 C C . ILE B 1 113 ? 18.609 -9.352 -12.016 1 97.12 113 ILE B C 1
ATOM 2286 O O . ILE B 1 113 ? 19.516 -9.219 -12.828 1 97.12 113 ILE B O 1
ATOM 2290 N N . ARG B 1 114 ? 17.625 -8.508 -11.859 1 95 114 ARG B N 1
ATOM 2291 C CA . ARG B 1 114 ? 17.625 -7.191 -12.492 1 95 114 ARG B CA 1
ATOM 2292 C C . ARG B 1 114 ? 17.281 -6.098 -11.492 1 95 114 ARG B C 1
ATOM 2294 O O . ARG B 1 114 ? 16.516 -6.332 -10.547 1 95 114 ARG B O 1
ATOM 2301 N N . ASP B 1 115 ? 17.812 -4.918 -11.75 1 94.38 115 ASP B N 1
ATOM 2302 C CA . ASP B 1 115 ? 17.422 -3.783 -10.922 1 94.38 115 ASP B CA 1
ATOM 2303 C C . ASP B 1 115 ? 16.031 -3.271 -11.312 1 94.38 115 ASP B C 1
ATOM 2305 O O . ASP B 1 115 ? 15.82 -2.848 -12.445 1 94.38 115 ASP B O 1
ATOM 2309 N N . LYS B 1 116 ? 15.164 -3.311 -10.398 1 96.31 116 LYS B N 1
ATOM 2310 C CA . LYS B 1 116 ? 13.828 -2.797 -10.688 1 96.31 116 LYS B CA 1
ATOM 2311 C C . LYS B 1 116 ? 13.836 -1.277 -10.82 1 96.31 116 LYS B C 1
ATOM 2313 O O . LYS B 1 116 ? 14.703 -0.604 -10.25 1 96.31 116 LYS B O 1
ATOM 2318 N N . ASP B 1 117 ? 12.906 -0.802 -11.578 1 95.38 117 ASP B N 1
ATOM 2319 C CA . ASP B 1 117 ? 12.711 0.637 -11.734 1 95.38 117 ASP B CA 1
ATOM 2320 C C . ASP B 1 117 ? 11.961 1.224 -10.547 1 95.38 117 ASP B C 1
ATOM 2322 O O . ASP B 1 117 ? 11.359 0.487 -9.758 1 95.38 117 ASP B O 1
ATOM 2326 N N . ALA B 1 118 ? 12.008 2.594 -10.469 1 94.25 118 ALA B N 1
ATOM 2327 C CA . ALA B 1 118 ? 11.125 3.254 -9.508 1 94.25 118 ALA B CA 1
ATOM 2328 C C . ALA B 1 118 ? 9.656 2.998 -9.852 1 94.25 118 ALA B C 1
ATOM 2330 O O . ALA B 1 118 ? 9.273 3.002 -11.023 1 94.25 118 ALA B O 1
ATOM 2331 N N . PRO B 1 119 ? 8.883 2.762 -8.805 1 94.31 119 PRO B N 1
ATOM 2332 C CA . PRO B 1 119 ? 7.473 2.488 -9.094 1 94.31 119 PRO B CA 1
ATOM 2333 C C . PRO B 1 119 ? 6.703 3.736 -9.516 1 94.31 119 PRO B C 1
ATOM 2335 O O . PRO B 1 119 ? 7.086 4.855 -9.156 1 94.31 119 PRO B O 1
ATOM 2338 N N . SER B 1 120 ? 5.676 3.508 -10.305 1 92.81 120 SER B N 1
ATOM 2339 C CA . SER B 1 120 ? 4.738 4.582 -10.625 1 92.81 120 SER B CA 1
ATOM 2340 C C . SER B 1 120 ? 3.678 4.73 -9.547 1 92.81 120 SER B C 1
ATOM 2342 O O . SER B 1 120 ? 3.461 3.814 -8.75 1 92.81 120 SER B O 1
ATOM 2344 N N . TRP B 1 121 ? 3.002 5.84 -9.539 1 93.81 121 TRP B N 1
ATOM 2345 C CA . TRP B 1 121 ? 1.932 6.031 -8.562 1 93.81 121 TRP B CA 1
ATOM 2346 C C . TRP B 1 121 ? 0.747 5.121 -8.867 1 93.81 121 TRP B C 1
ATOM 2348 O O . TRP B 1 121 ? 0.056 4.668 -7.957 1 93.81 121 TRP B O 1
ATOM 2358 N N . GLN B 1 122 ? 0.513 4.84 -10.109 1 90.94 122 GLN B N 1
ATOM 2359 C CA . GLN B 1 122 ? -0.522 3.877 -10.461 1 90.94 122 GLN B CA 1
ATOM 2360 C C . GLN B 1 122 ? -0.235 2.508 -9.852 1 90.94 122 GLN B C 1
ATOM 2362 O O . GLN B 1 122 ? -1.133 1.867 -9.305 1 90.94 122 GLN B O 1
ATOM 2367 N N . PHE B 1 123 ? 0.932 2.059 -9.977 1 91.44 123 PHE B N 1
ATOM 2368 C CA . PHE B 1 123 ? 1.345 0.781 -9.406 1 91.44 123 PHE B CA 1
ATOM 2369 C C . PHE B 1 123 ? 1.219 0.798 -7.887 1 91.44 123 PHE B C 1
ATOM 2371 O O . PHE B 1 123 ? 0.697 -0.148 -7.293 1 91.44 123 PHE B O 1
ATOM 2378 N N . VAL B 1 124 ? 1.633 1.871 -7.277 1 92.5 124 VAL B N 1
ATOM 2379 C CA . VAL B 1 124 ? 1.629 1.995 -5.82 1 92.5 124 VAL B CA 1
ATOM 2380 C C . VAL B 1 124 ? 0.195 1.927 -5.301 1 92.5 124 VAL B C 1
ATOM 2382 O O . VAL B 1 124 ? -0.091 1.198 -4.348 1 92.5 124 VAL B O 1
ATOM 2385 N N . VAL B 1 125 ? -0.658 2.658 -5.906 1 90.06 125 VAL B N 1
ATOM 2386 C CA . VAL B 1 125 ? -2.057 2.656 -5.488 1 90.06 125 VAL B CA 1
ATOM 2387 C C . VAL B 1 125 ? -2.643 1.256 -5.656 1 90.06 125 VAL B C 1
ATOM 2389 O O . VAL B 1 125 ? -3.348 0.761 -4.773 1 90.06 125 VAL B O 1
ATOM 2392 N N . SER B 1 126 ? -2.371 0.613 -6.734 1 88.75 126 SER B N 1
ATOM 2393 C CA . SER B 1 126 ? -2.816 -0.76 -6.945 1 88.75 126 SER B CA 1
ATOM 2394 C C . SER B 1 126 ? -2.27 -1.691 -5.871 1 88.75 126 SER B C 1
ATOM 2396 O O . SER B 1 126 ? -2.988 -2.559 -5.367 1 88.75 126 SER B O 1
ATOM 2398 N N . LEU B 1 127 ? -0.997 -1.518 -5.59 1 90.62 127 LEU B N 1
ATOM 2399 C CA . LEU B 1 127 ? -0.329 -2.344 -4.59 1 90.62 127 LEU B CA 1
ATOM 2400 C C . LEU B 1 127 ? -1.01 -2.211 -3.232 1 90.62 127 LEU B C 1
ATOM 2402 O O . LEU B 1 127 ? -1.279 -3.213 -2.566 1 90.62 127 LEU B O 1
ATOM 2406 N N . ILE B 1 128 ? -1.281 -1.033 -2.84 1 87.06 128 ILE B N 1
ATOM 2407 C CA . ILE B 1 128 ? -1.918 -0.795 -1.549 1 87.06 128 ILE B CA 1
ATOM 2408 C C . ILE B 1 128 ? -3.312 -1.418 -1.538 1 87.06 128 ILE B C 1
ATOM 2410 O O . ILE B 1 128 ? -3.695 -2.082 -0.572 1 87.06 128 ILE B O 1
ATOM 2414 N N . ARG B 1 129 ? -3.975 -1.321 -2.609 1 81.19 129 ARG B N 1
ATOM 2415 C CA . ARG B 1 129 ? -5.352 -1.794 -2.699 1 81.19 129 ARG B CA 1
ATOM 2416 C C . ARG B 1 129 ? -5.406 -3.318 -2.705 1 81.19 129 ARG B C 1
ATOM 2418 O O . ARG B 1 129 ? -6.387 -3.91 -2.244 1 81.19 129 ARG B O 1
ATOM 2425 N N . ASN B 1 130 ? -4.34 -3.924 -3.184 1 81.75 130 ASN B N 1
ATOM 2426 C CA . ASN B 1 130 ? -4.387 -5.363 -3.414 1 81.75 130 ASN B CA 1
ATOM 2427 C C . ASN B 1 130 ? -3.443 -6.113 -2.477 1 81.75 130 ASN B C 1
ATOM 2429 O O . ASN B 1 130 ? -3.191 -7.305 -2.664 1 81.75 130 ASN B O 1
ATOM 2433 N N . SER B 1 131 ? -2.881 -5.426 -1.554 1 81.69 131 SER B N 1
ATOM 2434 C CA . SER B 1 131 ? -1.946 -6.055 -0.625 1 81.69 131 SER B CA 1
ATOM 2435 C C . SER B 1 131 ? -2.67 -6.984 0.344 1 81.69 131 SER B C 1
ATOM 2437 O O . SER B 1 131 ? -3.758 -6.66 0.826 1 81.69 131 SER B O 1
ATOM 2439 N N . GLY B 1 132 ? -2.205 -8.297 0.419 1 65.19 132 GLY B N 1
ATOM 2440 C CA . GLY B 1 132 ? -2.756 -9.312 1.3 1 65.19 132 GLY B CA 1
ATOM 2441 C C . GLY B 1 132 ? -2.48 -9.047 2.768 1 65.19 132 GLY B C 1
ATOM 2442 O O . GLY B 1 132 ? -3.234 -9.492 3.637 1 65.19 132 GLY B O 1
ATOM 2443 N N . GLN B 1 133 ? -1.302 -8.586 3.15 1 57.44 133 GLN B N 1
ATOM 2444 C CA . GLN B 1 133 ? -1.087 -8.336 4.57 1 57.44 133 GLN B CA 1
ATOM 2445 C C . GLN B 1 133 ? -2.285 -7.617 5.188 1 57.44 133 GLN B C 1
ATOM 2447 O O . GLN B 1 133 ? -2.705 -7.941 6.301 1 57.44 133 GLN B O 1
ATOM 2452 N N . LEU B 1 134 ? -2.74 -6.676 4.383 1 56.38 134 LEU B N 1
ATOM 2453 C CA . LEU B 1 134 ? -3.955 -5.992 4.812 1 56.38 134 LEU B CA 1
ATOM 2454 C C . LEU B 1 134 ? -5.125 -6.969 4.898 1 56.38 134 LEU B C 1
ATOM 2456 O O . LEU B 1 134 ? -5.883 -6.949 5.871 1 56.38 134 LEU B O 1
ATOM 2460 N N . HIS B 1 135 ? -4.973 -7.965 4.035 1 55.53 135 HIS B N 1
ATOM 2461 C CA . HIS B 1 135 ? -6.066 -8.914 3.9 1 55.53 135 HIS B CA 1
ATOM 2462 C C . HIS B 1 135 ? -5.977 -10.016 4.953 1 55.53 135 HIS B C 1
ATOM 2464 O O . HIS B 1 135 ? -6.984 -10.398 5.551 1 55.53 135 HIS B O 1
ATOM 2470 N N . ARG B 1 136 ? -4.695 -10.453 5.199 1 55.81 136 ARG B N 1
ATOM 2471 C CA . ARG B 1 136 ? -4.547 -11.539 6.16 1 55.81 136 ARG B CA 1
ATOM 2472 C C . ARG B 1 136 ? -5.055 -11.133 7.539 1 55.81 136 ARG B C 1
ATOM 2474 O O . ARG B 1 136 ? -5.75 -11.898 8.203 1 55.81 136 ARG B O 1
ATOM 2481 N N . ASP B 1 137 ? -4.539 -10 7.887 1 58.47 137 ASP B N 1
ATOM 2482 C CA . ASP B 1 137 ? -5.004 -9.523 9.188 1 58.47 137 ASP B CA 1
ATOM 2483 C C . ASP B 1 137 ? -6.527 -9.383 9.211 1 58.47 137 ASP B C 1
ATOM 2485 O O . ASP B 1 137 ? -7.176 -9.773 10.18 1 58.47 137 ASP B O 1
ATOM 2489 N N . GLN B 1 138 ? -6.895 -8.992 8.047 1 61.28 138 GLN B N 1
ATOM 2490 C CA . GLN B 1 138 ? -8.344 -8.828 7.922 1 61.28 138 GLN B CA 1
ATOM 2491 C C . GLN B 1 138 ? -9.047 -10.188 7.902 1 61.28 138 GLN B C 1
ATOM 2493 O O . GLN B 1 138 ? -10.094 -10.352 8.523 1 61.28 138 GLN B O 1
ATOM 2498 N N . ASP B 1 139 ? -8.352 -11.047 7.27 1 59.34 139 ASP B N 1
ATOM 2499 C CA . ASP B 1 139 ? -8.961 -12.375 7.152 1 59.34 139 ASP B CA 1
ATOM 2500 C C . ASP B 1 139 ? -9.047 -13.055 8.516 1 59.34 139 ASP B C 1
ATOM 2502 O O . ASP B 1 139 ? -10.062 -13.672 8.844 1 59.34 139 ASP B O 1
ATOM 2506 N N . THR B 1 140 ? -7.953 -13.008 9.219 1 67.31 140 THR B N 1
ATOM 2507 C CA . THR B 1 140 ? -7.957 -13.586 10.555 1 67.31 140 THR B CA 1
ATOM 2508 C C . THR B 1 140 ? -9.039 -12.945 11.422 1 67.31 140 THR B C 1
ATOM 2510 O O . THR B 1 140 ? -9.797 -13.641 12.094 1 67.31 140 THR B O 1
ATOM 2513 N N . LEU B 1 141 ? -9.07 -11.664 11.305 1 68.44 141 LEU B N 1
ATOM 2514 C CA . LEU B 1 141 ? -10.086 -10.953 12.07 1 68.44 141 LEU B CA 1
ATOM 2515 C C . LEU B 1 141 ? -11.484 -11.32 11.594 1 68.44 141 LEU B C 1
ATOM 2517 O O . LEU B 1 141 ? -12.391 -11.531 12.414 1 68.44 141 LEU B O 1
ATOM 2521 N N . LYS B 1 142 ? -11.531 -11.352 10.305 1 71.19 142 LYS B N 1
ATOM 2522 C CA . LYS B 1 142 ? -12.836 -11.703 9.734 1 71.19 142 LYS B CA 1
ATOM 2523 C C . LYS B 1 142 ? -13.258 -13.102 10.156 1 71.19 142 LYS B C 1
ATOM 2525 O O . LYS B 1 142 ? -14.414 -13.328 10.523 1 71.19 142 LYS B O 1
ATOM 2530 N N . LYS B 1 143 ? -12.359 -14.078 10.141 1 76.44 143 LYS B N 1
ATOM 2531 C CA . LYS B 1 143 ? -12.672 -15.445 10.562 1 76.44 143 LYS B CA 1
ATOM 2532 C C . LYS B 1 143 ? -13.102 -15.484 12.031 1 76.44 143 LYS B C 1
ATOM 2534 O O . LYS B 1 143 ? -14.086 -16.125 12.375 1 76.44 143 LYS B O 1
ATOM 2539 N N . ARG B 1 144 ? -12.359 -14.82 12.812 1 79.5 144 ARG B N 1
ATOM 2540 C CA . ARG B 1 144 ? -12.711 -14.758 14.227 1 79.5 144 ARG B CA 1
ATOM 2541 C C . ARG B 1 144 ? -14.07 -14.086 14.414 1 79.5 144 ARG B C 1
ATOM 2543 O O . ARG B 1 144 ? -14.891 -14.547 15.219 1 79.5 144 ARG B O 1
ATOM 2550 N N . MET B 1 145 ? -14.273 -13.07 13.703 1 81.31 145 MET B N 1
ATOM 2551 C CA . MET B 1 145 ? -15.539 -12.336 13.75 1 81.31 145 MET B CA 1
ATOM 2552 C C . MET B 1 145 ? -16.703 -13.219 13.305 1 81.31 145 MET B C 1
ATOM 2554 O O . MET B 1 145 ? -17.703 -13.336 14.016 1 81.31 145 MET B O 1
ATOM 2558 N N . LEU B 1 146 ? -16.531 -13.875 12.234 1 81.81 146 LEU B N 1
ATOM 2559 C CA . LEU B 1 146 ? -17.594 -14.719 11.703 1 81.81 146 LEU B CA 1
ATOM 2560 C C . LEU B 1 146 ? -17.906 -15.867 12.656 1 81.81 146 LEU B C 1
ATOM 2562 O O . LEU B 1 146 ? -19.078 -16.203 12.867 1 81.81 146 LEU B O 1
ATOM 2566 N N . ASN B 1 147 ? -16.828 -16.484 13.164 1 85.31 147 ASN B N 1
ATOM 2567 C CA . ASN B 1 147 ? -17.016 -17.562 14.125 1 85.31 147 ASN B CA 1
ATOM 2568 C C . ASN B 1 147 ? -17.797 -17.078 15.352 1 85.31 147 ASN B C 1
ATOM 2570 O O . ASN B 1 147 ? -18.75 -17.734 15.781 1 85.31 147 ASN B O 1
ATOM 2574 N N . ALA B 1 148 ? -17.438 -16 15.883 1 88 148 ALA B N 1
ATOM 2575 C CA . ALA B 1 148 ? -18.109 -15.453 17.062 1 88 148 ALA B CA 1
ATOM 2576 C C . ALA B 1 148 ? -19.547 -15.07 16.75 1 88 148 ALA B C 1
ATOM 2578 O O . ALA B 1 148 ? -20.453 -15.352 17.547 1 88 148 ALA B O 1
ATOM 2579 N N . GLU B 1 149 ? -19.703 -14.461 15.656 1 87.5 149 GLU B N 1
ATOM 2580 C CA . GLU B 1 149 ? -21.047 -14.039 15.273 1 87.5 149 GLU B CA 1
ATOM 2581 C C . GLU B 1 149 ? -21.953 -15.242 15.023 1 87.5 149 GLU B C 1
ATOM 2583 O O . GLU B 1 149 ? -23.156 -15.203 15.328 1 87.5 149 GLU B O 1
ATOM 2588 N N . ARG B 1 150 ? -21.422 -16.234 14.398 1 86.81 150 ARG B N 1
ATOM 2589 C CA . ARG B 1 150 ? -22.156 -17.484 14.234 1 86.81 150 ARG B CA 1
ATOM 2590 C C . ARG B 1 150 ? -22.578 -18.062 15.578 1 86.81 150 ARG B C 1
ATOM 2592 O O . ARG B 1 150 ? -23.719 -18.5 15.75 1 86.81 150 ARG B O 1
ATOM 2599 N N . GLN B 1 151 ? -21.703 -18.094 16.516 1 88.81 151 GLN B N 1
ATOM 2600 C CA . GLN B 1 151 ? -22.016 -18.578 17.859 1 88.81 151 GLN B CA 1
ATOM 2601 C C . GLN B 1 151 ? -23.109 -17.75 18.5 1 88.81 151 GLN B C 1
ATOM 2603 O O . GLN B 1 151 ? -24.016 -18.312 19.141 1 88.81 151 GLN B O 1
ATOM 2608 N N . VAL B 1 152 ? -23.094 -16.484 18.328 1 90.06 152 VAL B N 1
ATOM 2609 C CA . VAL B 1 152 ? -24.109 -15.594 18.875 1 90.06 152 VAL B CA 1
ATOM 2610 C C . VAL B 1 152 ? -25.453 -15.883 18.234 1 90.06 152 VAL B C 1
ATOM 2612 O O . VAL B 1 152 ? -26.469 -15.984 18.922 1 90.06 152 VAL B O 1
ATOM 2615 N N . ARG B 1 153 ? -25.422 -16 16.938 1 89.06 153 ARG B N 1
ATOM 2616 C CA . ARG B 1 153 ? -26.641 -16.312 16.188 1 89.06 153 ARG B CA 1
ATOM 2617 C C . ARG B 1 153 ? -27.234 -17.641 16.641 1 89.06 153 ARG B C 1
ATOM 2619 O O . ARG B 1 153 ? -28.438 -17.75 16.875 1 89.06 153 ARG B O 1
ATOM 2626 N N . ASP B 1 154 ? -26.406 -18.656 16.688 1 89.5 154 ASP B N 1
ATOM 2627 C CA . ASP B 1 154 ? -26.844 -19.984 17.109 1 89.5 154 ASP B CA 1
ATOM 2628 C C . ASP B 1 154 ? -27.375 -19.953 18.531 1 89.5 154 ASP B C 1
ATOM 2630 O O . ASP B 1 154 ? -28.438 -20.516 18.828 1 89.5 154 ASP B O 1
ATOM 2634 N N . ALA B 1 155 ? -26.672 -19.297 19.422 1 90.31 155 ALA B N 1
ATOM 2635 C CA . ALA B 1 155 ? -27.094 -19.188 20.812 1 90.31 155 ALA B CA 1
ATOM 2636 C C . ALA B 1 155 ? -28.438 -18.469 20.938 1 90.31 155 ALA B C 1
ATOM 2638 O O . ALA B 1 155 ? -29.297 -18.875 21.719 1 90.31 155 ALA B O 1
ATOM 2639 N N . THR B 1 156 ? -28.531 -17.391 20.203 1 90.5 156 THR B N 1
ATOM 2640 C CA . THR B 1 156 ? -29.781 -16.641 20.203 1 90.5 156 THR B CA 1
ATOM 2641 C C . THR B 1 156 ? -30.953 -17.547 19.812 1 90.5 156 THR B C 1
ATOM 2643 O O . THR B 1 156 ? -31.969 -17.578 20.516 1 90.5 156 THR B O 1
ATOM 2646 N N . LYS B 1 157 ? -30.812 -18.312 18.781 1 91.75 157 LYS B N 1
ATOM 2647 C CA . LYS B 1 157 ? -31.844 -19.219 18.281 1 91.75 157 LYS B CA 1
ATOM 2648 C C . LYS B 1 157 ? -32.156 -20.312 19.312 1 91.75 157 LYS B C 1
ATOM 2650 O O . LYS B 1 157 ? -33.312 -20.547 19.625 1 91.75 157 LYS B O 1
ATOM 2655 N N . LEU B 1 158 ? -31.172 -20.969 19.844 1 92.06 158 LEU B N 1
ATOM 2656 C CA . LEU B 1 158 ? -31.328 -22.094 20.75 1 92.06 158 LEU B CA 1
ATOM 2657 C C . LEU B 1 158 ? -31.922 -21.641 22.078 1 92.06 158 LEU B C 1
ATOM 2659 O O . LEU B 1 158 ? -32.719 -22.344 22.672 1 92.06 158 LEU B O 1
ATOM 2663 N N . LEU B 1 159 ? -31.578 -20.516 22.578 1 91.94 159 LEU B N 1
ATOM 2664 C CA . LEU B 1 159 ? -32.156 -19.953 23.797 1 91.94 159 LEU B CA 1
ATOM 2665 C C . LEU B 1 159 ? -33.625 -19.656 23.625 1 91.94 159 LEU B C 1
ATOM 2667 O O . LEU B 1 159 ? -34.438 -20 24.484 1 91.94 159 LEU B O 1
ATOM 2671 N N . ARG B 1 160 ? -34.031 -19.094 22.516 1 91.5 160 ARG B N 1
ATOM 2672 C CA . ARG B 1 160 ? -35.406 -18.797 22.234 1 91.5 160 ARG B CA 1
ATOM 2673 C C . ARG B 1 160 ? -36.25 -20.062 22.141 1 91.5 160 ARG B C 1
ATOM 2675 O O . ARG B 1 160 ? -37.375 -20.109 22.656 1 91.5 160 ARG B O 1
ATOM 2682 N N . GLU B 1 161 ? -35.688 -21.078 21.516 1 92.94 161 GLU B N 1
ATOM 2683 C CA . GLU B 1 161 ? -36.375 -22.375 21.406 1 92.94 161 GLU B CA 1
ATOM 2684 C C . GLU B 1 161 ? -36.594 -22.984 22.781 1 92.94 161 GLU B C 1
ATOM 2686 O O . GLU B 1 161 ? -37.562 -23.719 22.984 1 92.94 161 GLU B O 1
ATOM 2691 N N . ALA B 1 162 ? -35.719 -22.719 23.766 1 92.31 162 ALA B N 1
ATOM 2692 C CA . ALA B 1 162 ? -35.812 -23.266 25.125 1 92.31 162 ALA B CA 1
ATOM 2693 C C . ALA B 1 162 ? -36.656 -22.375 26.016 1 92.31 162 ALA B C 1
ATOM 2695 O O . ALA B 1 162 ? -36.781 -22.609 27.219 1 92.31 162 ALA B O 1
ATOM 2696 N N . GLY B 1 163 ? -37.188 -21.312 25.422 1 91.31 163 GLY B N 1
ATOM 2697 C CA . GLY B 1 163 ? -38.062 -20.438 26.156 1 91.31 163 GLY B CA 1
ATOM 2698 C C . GLY B 1 163 ? -37.312 -19.391 26.969 1 91.31 163 GLY B C 1
ATOM 2699 O O . GLY B 1 163 ? -37.875 -18.812 27.906 1 91.31 163 GLY B O 1
ATOM 2700 N N . LEU B 1 164 ? -36 -19.219 26.672 1 91.81 164 LEU B N 1
ATOM 2701 C CA . LEU B 1 164 ? -35.156 -18.25 27.391 1 91.81 164 LEU B CA 1
ATOM 2702 C C . LEU B 1 164 ? -34.938 -17 26.531 1 91.81 164 LEU B C 1
ATOM 2704 O O . LEU B 1 164 ? -34.844 -17.094 25.312 1 91.81 164 LEU B O 1
ATOM 2708 N N . GLU B 1 165 ? -34.844 -15.789 27.172 1 91.56 165 GLU B N 1
ATOM 2709 C CA . GLU B 1 165 ? -34.594 -14.531 26.469 1 91.56 165 GLU B CA 1
ATOM 2710 C C . GLU B 1 165 ? -33.094 -14.289 26.328 1 91.56 165 GLU B C 1
ATOM 2712 O O . GLU B 1 165 ? -32.375 -14.164 27.328 1 91.56 165 GLU B O 1
ATOM 2717 N N . PRO B 1 166 ? -32.562 -14.172 25.141 1 91.44 166 PRO B N 1
ATOM 2718 C CA . PRO B 1 166 ? -31.125 -14.062 24.906 1 91.44 166 PRO B CA 1
ATOM 2719 C C . PRO B 1 166 ? -30.484 -12.891 25.656 1 91.44 166 PRO B C 1
ATOM 2721 O O . PRO B 1 166 ? -29.359 -13.008 26.141 1 91.44 166 PRO B O 1
ATOM 2724 N N . TRP B 1 167 ? -31.266 -11.727 25.781 1 90.88 167 TRP B N 1
ATOM 2725 C CA . TRP B 1 167 ? -30.703 -10.555 26.422 1 90.88 167 TRP B CA 1
ATOM 2726 C C . TRP B 1 167 ? -30.375 -10.828 27.891 1 90.88 167 TRP B C 1
ATOM 2728 O O . TRP B 1 167 ? -29.5 -10.195 28.469 1 90.88 167 TRP B O 1
ATOM 2738 N N . LYS B 1 168 ? -31.031 -11.727 28.5 1 92.69 168 LYS B N 1
ATOM 2739 C CA . LYS B 1 168 ? -30.781 -12.117 29.875 1 92.69 168 LYS B CA 1
ATOM 2740 C C . LYS B 1 168 ? -29.422 -12.828 30 1 92.69 168 LYS B C 1
ATOM 2742 O O . LYS B 1 168 ? -28.891 -12.961 31.109 1 92.69 168 LYS B O 1
ATOM 2747 N N . PHE B 1 169 ? -28.875 -13.266 28.781 1 90 169 PHE B N 1
ATOM 2748 C CA . PHE B 1 169 ? -27.594 -13.969 28.781 1 90 169 PHE B CA 1
ATOM 2749 C C . PHE B 1 169 ? -26.531 -13.172 28.031 1 90 169 PHE B C 1
ATOM 2751 O O . PHE B 1 169 ? -25.562 -13.734 27.516 1 90 169 PHE B O 1
ATOM 2758 N N . GLY B 1 170 ? -26.672 -11.883 27.828 1 86.69 170 GLY B N 1
ATOM 2759 C CA . GLY B 1 170 ? -25.641 -10.992 27.297 1 86.69 170 GLY B CA 1
ATOM 2760 C C . GLY B 1 170 ? -25.641 -10.906 25.797 1 86.69 170 GLY B C 1
ATOM 2761 O O . GLY B 1 170 ? -24.688 -10.406 25.188 1 86.69 170 GLY B O 1
ATOM 2762 N N . ILE B 1 171 ? -26.625 -11.555 25.219 1 90 171 ILE B N 1
ATOM 2763 C CA . ILE B 1 171 ? -26.688 -11.516 23.75 1 90 171 ILE B CA 1
ATOM 2764 C C . ILE B 1 171 ? -27.719 -10.484 23.312 1 90 171 ILE B C 1
ATOM 2766 O O . ILE B 1 171 ? -28.922 -10.633 23.594 1 90 171 ILE B O 1
ATOM 2770 N N . PHE B 1 172 ? -27.094 -9.375 22.766 1 79.56 172 PHE B N 1
ATOM 2771 C CA . PHE B 1 172 ? -27.969 -8.266 22.391 1 79.56 172 PHE B CA 1
ATOM 2772 C C . PHE B 1 172 ? -28.109 -8.18 20.875 1 79.56 172 PHE B C 1
ATOM 2774 O O . PHE B 1 172 ? -27.188 -8.531 20.141 1 79.56 172 PHE B O 1
ATOM 2781 N N . GLY B 1 173 ? -29.125 -8.383 20.188 1 64.38 173 GLY B N 1
ATOM 2782 C CA . GLY B 1 173 ? -29.391 -8.297 18.766 1 64.38 173 GLY B CA 1
ATOM 2783 C C . GLY B 1 173 ? -28.641 -7.168 18.078 1 64.38 173 GLY B C 1
ATOM 2784 O O . GLY B 1 173 ? -28.188 -6.234 18.75 1 64.38 173 GLY B O 1
#

Solvent-accessible surface area (backbone atoms only — not comparable to full-atom values): 18355 Å² total; per-residue (Å²): 139,53,67,64,57,52,49,52,48,49,58,61,67,47,64,88,36,44,34,26,45,64,29,40,54,48,96,79,77,40,62,40,52,32,37,39,31,38,82,46,64,92,70,66,38,51,20,37,28,37,42,74,34,84,44,62,69,59,48,70,71,56,51,69,79,79,41,40,57,50,47,40,61,10,27,28,30,27,39,35,26,52,61,85,63,70,57,78,87,70,54,53,85,75,35,14,32,32,24,40,53,91,90,40,80,41,80,77,38,78,44,49,82,46,84,46,51,76,47,50,69,67,31,50,53,32,42,60,74,30,28,39,61,44,42,48,57,31,46,54,31,42,51,52,19,51,54,27,41,49,28,48,53,42,26,42,53,45,29,48,74,72,74,39,65,37,62,85,30,51,41,71,132,137,54,65,64,58,52,50,52,51,50,57,63,66,47,65,88,36,46,32,26,44,64,28,40,56,47,97,78,79,41,63,40,51,32,37,39,33,38,82,46,65,92,69,67,38,50,21,38,27,38,42,74,33,82,44,63,68,58,49,70,71,54,52,70,80,78,41,41,57,51,45,41,61,10,28,28,30,29,39,35,28,50,61,85,63,68,57,78,89,73,54,53,85,76,34,16,34,32,25,40,51,90,89,38,80,41,79,78,38,78,45,50,83,46,86,45,52,75,48,49,69,68,31,50,51,32,41,59,73,30,28,38,64,46,40,48,57,30,44,55,30,41,51,52,20,51,53,26,42,49,28,47,52,42,26,42,53,46,30,49,76,72,74,40,64,38,61,83,30,51,42,72,134